Protein AF-0000000087418449 (afdb_homodimer)

pLDDT: mean 74.2, std 25.87, range [26.09, 96.56]

Radius of gyration: 19.32 Å; Cα contacts (8 Å, |Δi|>4): 260; chains: 2; bounding box: 52×69×34 Å

Nearest PDB structures (foldseek):
  1bv2-assembly1_A  TM=2.956E-01  e=8.648E+00  Oryza sativa
  5crl-assembly1_B  TM=5.067E-01  e=1.922E+00  Pseudomonas aeruginosa
  1bv2-assembly1_A  TM=2.913E-01  e=9.195E+00  Oryza sativa

Organism: NCBI:txid2527985

Secondary structure (DSSP, 8-state):
----TTTTT-SEEE-HHHHHHHTTS--HHHHHHHHHTTSS-TT-HHHHHHHHHHHHHHTTPPPSSPPPHHHHHHS-------SEETTTTEE--/----TTSTT-SEEE-HHHHHHHTTS--HHHHHHHHHTTSS-TT-HHHHHHHHHHHHHHTTPPPSSPPPHHHHHHS-------SEETTTTEE--

Solvent-accessible surface area (backbone atoms only — not comparable to full-atom values): 10395 Å² total; per-residue (Å²): 129,80,70,72,78,76,60,78,58,47,52,38,71,37,28,43,52,52,49,6,48,65,40,70,61,47,54,26,68,59,42,47,50,44,38,76,70,62,71,33,45,72,72,33,69,44,45,37,32,18,47,28,30,33,46,16,54,76,71,71,43,83,62,64,22,63,50,48,80,63,44,54,63,57,64,53,51,77,56,75,75,57,26,50,38,78,90,71,70,39,61,53,131,129,81,71,71,74,77,60,76,58,48,52,37,71,38,28,42,52,51,50,6,48,64,40,70,61,48,56,25,68,61,42,45,52,42,37,76,71,62,70,32,46,73,71,35,68,44,45,38,33,18,47,27,30,32,45,17,53,76,70,72,43,83,63,64,22,64,49,51,79,63,45,55,63,58,66,52,53,75,56,77,75,58,29,51,36,78,89,71,68,39,59,54,129

Foldseek 3Di:
DPPPPPPVPDPDDDALQNLCVLLPNHGSVVSVVCVVVVQFPSVDPVRSLVNSQVSCVVVVHDRPPDDDPVCVVPPVPCPVPQLQPVVVRGRND/DPDPPVPPPDPDDDALQNLCVLLPNHGSVVSVVCVVVVQFDSVDPVRSLVNSQVSCVVVVHDRPPDDDPVCVVPPPPCPPQQLQPVVVRGRND

Sequence (186 aa):
MARPEGSRNTLIAITYDTIGEMAGGIVGDTARQYTQRGQFDPRSLDSLLKWVNARRTAKGLPLIGIPDQAYTEQSAPNLPDSGYNPLTGEFEPMARPEGSRNTLIAITYDTIGEMAGGIVGDTARQYTQRGQFDPRSLDSLLKWVNARRTAKGLPLIGIPDQAYTEQSAPNLPDSGYNPLTGEFEP

Structure (mmCIF, N/CA/C/O backbone):
data_AF-0000000087418449-model_v1
#
loop_
_entity.id
_entity.type
_entity.pdbx_description
1 polymer 'Uncharacterized protein'
#
loop_
_atom_site.group_PDB
_atom_site.id
_atom_site.type_symbol
_atom_site.label_atom_id
_atom_site.label_alt_id
_atom_site.label_comp_id
_atom_site.label_asym_id
_atom_site.label_entity_id
_atom_site.label_seq_id
_atom_site.pdbx_PDB_ins_code
_atom_site.Cartn_x
_atom_site.Cartn_y
_atom_site.Cartn_z
_atom_site.occupancy
_atom_site.B_iso_or_equiv
_atom_site.auth_seq_id
_atom_site.auth_comp_id
_atom_site.auth_asym_id
_atom_site.auth_atom_id
_atom_site.pdbx_PDB_model_num
ATOM 1 N N . MET A 1 1 ? 31.422 -0.812 -10.438 1 26.09 1 MET A N 1
ATOM 2 C CA . MET A 1 1 ? 30.719 -0.942 -9.164 1 26.09 1 MET A CA 1
ATOM 3 C C . MET A 1 1 ? 29.375 -1.627 -9.359 1 26.09 1 MET A C 1
ATOM 5 O O . MET A 1 1 ? 28.625 -1.286 -10.281 1 26.09 1 MET A O 1
ATOM 9 N N . ALA A 1 2 ? 29.172 -2.928 -8.898 1 31.62 2 ALA A N 1
ATOM 10 C CA . ALA A 1 2 ? 27.984 -3.742 -9.117 1 31.62 2 ALA A CA 1
ATOM 11 C C . ALA A 1 2 ? 26.719 -2.988 -8.695 1 31.62 2 ALA A C 1
ATOM 13 O O . ALA A 1 2 ? 26.766 -2.141 -7.797 1 31.62 2 ALA A O 1
ATOM 14 N N . ARG A 1 3 ? 25.828 -2.613 -9.531 1 40 3 ARG A N 1
ATOM 15 C CA . ARG A 1 3 ? 24.578 -1.97 -9.141 1 40 3 ARG A CA 1
ATOM 16 C C . ARG A 1 3 ? 24.078 -2.52 -7.812 1 40 3 ARG A C 1
ATOM 18 O O . ARG A 1 3 ? 24.094 -3.73 -7.586 1 40 3 ARG A O 1
ATOM 25 N N . PRO A 1 4 ? 24.016 -1.876 -6.879 1 39.28 4 PRO A N 1
ATOM 26 C CA . PRO A 1 4 ? 23.594 -2.455 -5.605 1 39.28 4 PRO A CA 1
ATOM 27 C C . PRO A 1 4 ? 22.422 -3.432 -5.766 1 39.28 4 PRO A C 1
ATOM 29 O O . PRO A 1 4 ? 21.516 -3.184 -6.555 1 39.28 4 PRO A O 1
ATOM 32 N N . GLU A 1 5 ? 22.422 -4.645 -5.609 1 43.41 5 GLU A N 1
ATOM 33 C CA . GLU A 1 5 ? 21.609 -5.84 -5.824 1 43.41 5 GLU A CA 1
ATOM 34 C C . GLU A 1 5 ? 20.156 -5.598 -5.43 1 43.41 5 GLU A C 1
ATOM 36 O O . GLU A 1 5 ? 19.234 -6.172 -6.02 1 43.41 5 GLU A O 1
ATOM 41 N N . GLY A 1 6 ? 19.891 -4.852 -4.293 1 46.22 6 GLY A N 1
ATOM 42 C CA . GLY A 1 6 ? 18.609 -4.75 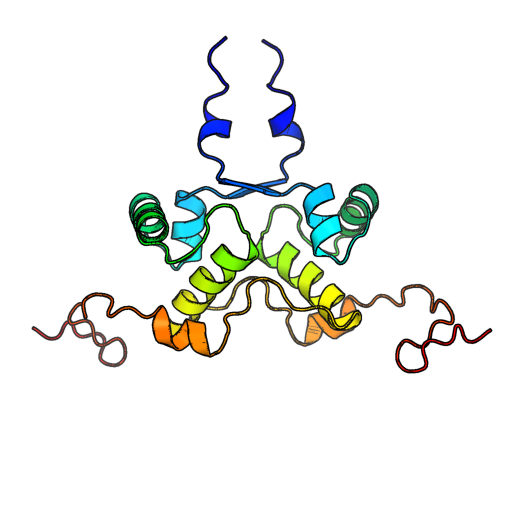-3.611 1 46.22 6 GLY A CA 1
ATOM 43 C C . GLY A 1 6 ? 17.578 -3.971 -4.398 1 46.22 6 GLY A C 1
ATOM 44 O O . GLY A 1 6 ? 16.375 -4.117 -4.164 1 46.22 6 GLY A O 1
ATOM 45 N N . SER A 1 7 ? 18.094 -2.994 -5.215 1 53.22 7 SER A N 1
ATOM 46 C CA . SER A 1 7 ? 17.234 -1.999 -5.844 1 53.22 7 SER A CA 1
ATOM 47 C C . SER A 1 7 ? 16.5 -2.586 -7.039 1 53.22 7 SER A C 1
ATOM 49 O O . SER A 1 7 ? 15.398 -2.139 -7.379 1 53.22 7 SER A O 1
ATOM 51 N N . ARG A 1 8 ? 17.141 -3.574 -7.617 1 60.53 8 ARG A N 1
ATOM 52 C CA . ARG A 1 8 ? 16.656 -3.938 -8.945 1 60.53 8 ARG A CA 1
ATOM 53 C C . ARG A 1 8 ? 15.312 -4.645 -8.852 1 60.53 8 ARG A C 1
ATOM 55 O O . ARG A 1 8 ? 14.508 -4.578 -9.789 1 60.53 8 ARG A O 1
ATOM 62 N N . ASN A 1 9 ? 15.008 -4.969 -7.672 1 81.75 9 ASN A N 1
ATOM 63 C CA . ASN A 1 9 ? 13.797 -5.781 -7.625 1 81.75 9 ASN A CA 1
ATOM 64 C C . ASN A 1 9 ? 12.641 -5.031 -6.965 1 81.75 9 ASN A C 1
ATOM 66 O O . ASN A 1 9 ? 11.562 -5.598 -6.758 1 81.75 9 ASN A O 1
ATOM 70 N N . THR A 1 10 ? 12.969 -3.766 -6.715 1 90.38 10 THR A N 1
ATOM 71 C CA . THR A 1 10 ? 11.93 -2.971 -6.078 1 90.38 10 THR A CA 1
ATOM 72 C C . THR A 1 10 ? 10.961 -2.418 -7.117 1 90.38 10 THR A C 1
ATOM 74 O O . THR A 1 10 ? 11.375 -1.756 -8.07 1 90.38 10 THR A O 1
ATOM 77 N N . LEU A 1 11 ? 9.734 -2.682 -6.957 1 94.12 11 LEU A N 1
ATOM 78 C CA . LEU A 1 11 ? 8.688 -2.221 -7.867 1 94.12 11 LEU A CA 1
ATOM 79 C C . LEU A 1 11 ? 8.156 -0.861 -7.438 1 94.12 11 LEU A C 1
ATOM 81 O O . LEU A 1 11 ? 7.961 0.029 -8.266 1 94.12 11 LEU A O 1
ATOM 85 N N . ILE A 1 12 ? 7.875 -0.612 -6.168 1 94.38 12 ILE A N 1
ATOM 86 C CA . ILE A 1 12 ? 7.434 0.639 -5.566 1 94.38 12 ILE A CA 1
ATOM 87 C C . ILE A 1 12 ? 8.281 0.95 -4.336 1 94.38 12 ILE A C 1
ATOM 89 O O . ILE A 1 12 ? 8.523 0.075 -3.5 1 94.38 12 ILE A O 1
ATOM 93 N N . ALA A 1 13 ? 8.773 2.076 -4.324 1 94.06 13 ALA A N 1
ATOM 94 C CA . ALA A 1 13 ? 9.469 2.584 -3.141 1 94.06 13 ALA A CA 1
ATOM 95 C C . ALA A 1 13 ? 8.633 3.641 -2.428 1 94.06 13 ALA A C 1
ATOM 97 O O . ALA A 1 13 ? 8.258 4.652 -3.025 1 94.06 13 ALA A O 1
ATOM 98 N N . ILE A 1 14 ? 8.305 3.373 -1.226 1 95.75 14 ILE A N 1
ATOM 99 C CA . ILE A 1 14 ? 7.547 4.336 -0.438 1 95.75 14 ILE A CA 1
ATOM 100 C C . ILE A 1 14 ? 8.492 5.152 0.436 1 95.75 14 ILE A C 1
ATOM 102 O O . ILE A 1 14 ? 9.25 4.594 1.232 1 95.75 14 ILE A O 1
ATOM 106 N N . THR A 1 15 ? 8.508 6.363 0.235 1 96.38 15 THR A N 1
ATOM 107 C CA . THR A 1 15 ? 9.258 7.34 1.021 1 96.38 15 THR A CA 1
ATOM 108 C C . THR A 1 15 ? 8.312 8.289 1.749 1 96.38 15 THR A C 1
ATOM 110 O O . THR A 1 15 ? 7.094 8.188 1.60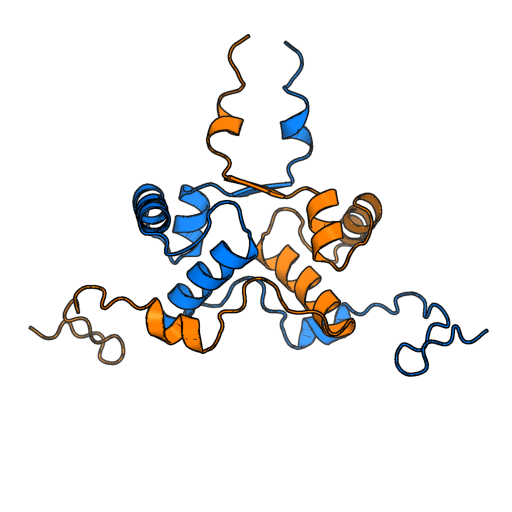4 1 96.38 15 THR A O 1
ATOM 113 N N . TYR A 1 16 ? 8.852 9.156 2.51 1 95.88 16 TYR A N 1
ATOM 114 C CA . TYR A 1 16 ? 7.996 10.148 3.148 1 95.88 16 TYR A CA 1
ATOM 115 C C . TYR A 1 16 ? 7.344 11.055 2.109 1 95.88 16 TYR A C 1
ATOM 117 O O . TYR A 1 16 ? 6.211 11.508 2.295 1 95.88 16 TYR A O 1
ATOM 125 N N . ASP A 1 17 ? 8.023 11.375 1.015 1 95.12 17 ASP A N 1
ATOM 126 C CA . ASP A 1 17 ? 7.445 12.172 -0.063 1 95.12 17 ASP A CA 1
ATOM 127 C C . ASP A 1 17 ? 6.242 11.461 -0.684 1 95.12 17 ASP A C 1
ATOM 129 O O . ASP A 1 17 ? 5.207 12.086 -0.928 1 95.12 17 ASP A O 1
ATOM 133 N N . THR A 1 18 ? 6.391 10.188 -0.91 1 95.81 18 THR A N 1
ATOM 134 C CA . THR A 1 18 ? 5.293 9.391 -1.449 1 95.81 18 THR A CA 1
ATOM 135 C C . THR A 1 18 ? 4.109 9.383 -0.487 1 95.81 18 THR A C 1
ATOM 137 O O . THR A 1 18 ? 2.957 9.484 -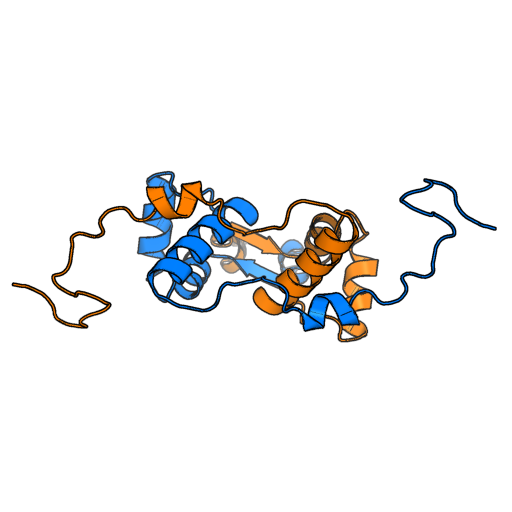0.912 1 95.81 18 THR A O 1
ATOM 140 N N . ILE A 1 19 ? 4.379 9.211 0.792 1 96.56 19 ILE A N 1
ATOM 141 C CA . ILE A 1 19 ? 3.342 9.219 1.819 1 96.56 19 ILE A CA 1
ATOM 142 C C . ILE A 1 19 ? 2.605 10.555 1.802 1 96.56 19 ILE A C 1
ATOM 144 O O . ILE A 1 19 ? 1.374 10.594 1.866 1 96.56 19 ILE A O 1
ATOM 148 N N . GLY A 1 20 ? 3.381 11.602 1.708 1 96.44 20 GLY A N 1
ATOM 149 C CA . GLY A 1 20 ? 2.77 12.914 1.641 1 96.44 20 GLY A CA 1
ATOM 150 C C . GLY A 1 20 ? 1.839 13.086 0.454 1 96.44 20 GLY A C 1
ATOM 151 O O . GLY A 1 20 ? 0.729 13.602 0.597 1 96.44 20 GLY A O 1
ATOM 152 N N . GLU A 1 21 ? 2.252 12.648 -0.693 1 95.56 21 GLU A N 1
ATOM 153 C CA . GLU A 1 21 ? 1.433 12.703 -1.9 1 95.56 21 GLU A CA 1
ATOM 154 C C . GLU A 1 21 ? 0.141 11.906 -1.729 1 95.56 21 GLU A C 1
ATOM 156 O O . GLU A 1 21 ? -0.945 12.406 -2.033 1 95.56 21 GLU A O 1
ATOM 161 N N . MET A 1 22 ? 0.275 10.781 -1.148 1 96.12 22 MET A N 1
ATOM 162 C CA . MET A 1 22 ? -0.875 9.906 -0.959 1 96.12 22 MET A CA 1
ATOM 163 C C . MET A 1 22 ? -1.852 10.492 0.052 1 96.12 22 MET A C 1
ATOM 165 O O . MET A 1 22 ? -3.062 10.297 -0.057 1 96.12 22 MET A O 1
ATOM 169 N N . ALA A 1 23 ? -1.306 11.125 1.004 1 95.38 23 ALA A N 1
ATOM 170 C CA . ALA A 1 23 ? -2.098 11.617 2.129 1 95.38 23 ALA A CA 1
ATOM 171 C C . ALA A 1 23 ? -2.877 12.867 1.749 1 95.38 23 ALA A C 1
ATOM 173 O O . ALA A 1 23 ? -3.537 13.477 2.596 1 95.38 23 ALA A O 1
ATOM 174 N N . GLY A 1 24 ? -2.785 13.188 0.51 1 93.12 24 GLY A N 1
ATOM 175 C CA . GLY A 1 24 ? -3.537 14.344 0.059 1 93.12 24 GLY A CA 1
ATOM 176 C C . GLY A 1 24 ? -2.656 15.531 -0.277 1 93.12 24 GLY A C 1
ATOM 177 O O . GLY A 1 24 ? -3.08 16.688 -0.146 1 93.12 24 GLY A O 1
ATOM 178 N N . GLY A 1 25 ? -1.391 15.242 -0.5 1 93.06 25 GLY A N 1
ATOM 179 C CA . GLY A 1 25 ? -0.551 16.297 -1.054 1 93.06 25 GLY A CA 1
ATOM 180 C C . GLY A 1 25 ? 0.179 17.094 0.007 1 93.06 25 GLY A C 1
ATOM 181 O O . GLY A 1 25 ? 0.341 18.312 -0.128 1 93.06 25 GLY A O 1
ATOM 182 N N . ILE A 1 26 ? 0.451 16.516 1.111 1 92.25 26 ILE A N 1
ATOM 183 C CA . ILE A 1 26 ? 1.316 17.219 2.061 1 92.25 26 ILE A CA 1
ATOM 184 C C . ILE A 1 26 ? 2.779 16.938 1.721 1 92.25 26 ILE A C 1
ATOM 186 O O . ILE A 1 26 ? 3.084 16.016 0.96 1 92.25 26 ILE A O 1
ATOM 190 N N . VAL A 1 27 ? 3.691 17.734 2.209 1 94.56 27 VAL A N 1
ATOM 191 C CA . VAL A 1 27 ? 5.109 17.562 1.911 1 94.56 27 VAL A CA 1
ATOM 192 C C . VAL A 1 27 ? 5.676 16.406 2.738 1 94.56 27 VAL A C 1
ATOM 194 O O . VAL A 1 27 ? 5.176 16.125 3.828 1 94.56 27 VAL A O 1
ATOM 197 N N . GLY A 1 28 ? 6.73 15.766 2.34 1 94.69 28 GLY A N 1
ATOM 198 C CA . GLY A 1 28 ? 7.348 14.617 2.982 1 94.69 28 GLY A CA 1
ATOM 199 C C . GLY A 1 28 ? 7.742 14.883 4.422 1 94.69 28 GLY A C 1
ATOM 200 O O . GLY A 1 28 ? 7.582 14.016 5.285 1 94.69 28 GLY A O 1
ATOM 201 N N . ASP A 1 29 ? 8.203 16.062 4.664 1 94.06 29 ASP A N 1
ATOM 202 C CA . ASP A 1 29 ? 8.625 16.406 6.02 1 94.06 29 ASP A CA 1
ATOM 203 C C . ASP A 1 29 ? 7.438 16.375 6.984 1 94.06 29 ASP A C 1
ATOM 205 O O . ASP A 1 29 ? 7.574 15.961 8.133 1 94.06 29 ASP A O 1
ATOM 209 N N . THR A 1 30 ? 6.32 16.906 6.496 1 94.75 30 THR A N 1
ATOM 210 C CA . THR A 1 30 ? 5.109 16.844 7.309 1 94.75 30 THR A CA 1
ATOM 211 C C . THR A 1 30 ? 4.707 15.398 7.582 1 94.75 30 THR A C 1
ATOM 213 O O . THR A 1 30 ? 4.332 15.055 8.703 1 94.75 30 THR A O 1
ATOM 216 N N . ALA A 1 31 ? 4.816 14.555 6.57 1 94.88 31 ALA A N 1
ATOM 217 C CA . ALA A 1 31 ? 4.547 13.133 6.758 1 94.88 31 ALA A CA 1
ATOM 218 C C . ALA A 1 31 ? 5.473 12.531 7.809 1 94.88 31 ALA A C 1
ATOM 220 O O . ALA A 1 31 ? 5.035 11.75 8.664 1 94.88 31 ALA A O 1
ATOM 221 N N . ARG A 1 32 ? 6.695 12.875 7.758 1 95.81 32 ARG A N 1
ATOM 222 C CA . ARG A 1 32 ? 7.684 12.398 8.719 1 95.81 32 ARG A CA 1
ATOM 223 C C . ARG A 1 32 ? 7.324 12.82 10.141 1 95.81 32 ARG A C 1
ATOM 225 O O . ARG A 1 32 ? 7.461 12.047 11.078 1 95.81 32 ARG A O 1
ATOM 232 N N . GLN A 1 33 ? 6.875 14.031 10.258 1 94.69 33 GLN A N 1
ATOM 233 C CA . GLN A 1 33 ? 6.492 14.547 11.57 1 94.69 33 GLN A CA 1
ATOM 234 C C . GLN A 1 33 ? 5.34 13.742 12.164 1 94.69 33 GLN A C 1
ATOM 236 O O . GLN A 1 33 ? 5.305 13.492 13.367 1 94.69 33 GLN A O 1
ATOM 241 N N . TYR A 1 34 ? 4.406 13.352 11.375 1 94.88 34 TYR A N 1
ATOM 242 C CA . TYR A 1 34 ? 3.303 12.523 11.852 1 94.88 34 TYR A CA 1
ATOM 243 C C . TYR A 1 34 ? 3.809 11.188 12.375 1 94.88 34 TYR A C 1
ATOM 245 O O . TYR A 1 34 ? 3.271 10.648 13.344 1 94.88 34 TYR A O 1
ATOM 253 N N . THR A 1 35 ? 4.848 10.609 11.781 1 94.19 35 THR A N 1
ATOM 254 C CA . THR A 1 35 ? 5.438 9.367 12.258 1 94.19 35 THR A CA 1
ATOM 255 C C . THR A 1 35 ? 6.129 9.57 13.602 1 94.19 35 THR A C 1
ATOM 257 O O . THR A 1 35 ? 6.059 8.711 14.477 1 94.19 35 THR A O 1
ATOM 260 N N . GLN A 1 36 ? 6.809 10.672 13.695 1 93.62 36 GLN A N 1
ATOM 261 C CA . GLN A 1 36 ? 7.52 10.977 14.93 1 93.62 36 GLN A CA 1
ATOM 262 C C . GLN A 1 36 ? 6.547 11.156 16.094 1 93.62 36 GLN A C 1
ATOM 264 O O . GLN A 1 36 ? 6.891 10.875 17.25 1 93.62 36 GLN A O 1
ATOM 269 N N . ARG A 1 37 ? 5.34 11.469 15.758 1 94.62 37 ARG A N 1
ATOM 270 C CA . ARG A 1 37 ? 4.293 11.633 16.766 1 94.62 37 ARG A CA 1
ATOM 271 C C . ARG A 1 37 ? 3.572 10.312 17.016 1 94.62 37 ARG A C 1
ATOM 273 O O . ARG A 1 37 ? 2.619 10.258 17.797 1 94.62 37 ARG A O 1
ATOM 280 N N . GLY A 1 38 ? 3.9 9.336 16.266 1 93.06 38 GLY A N 1
ATOM 281 C CA . GLY A 1 38 ? 3.361 8.008 16.484 1 93.06 38 GLY A CA 1
ATOM 282 C C . GLY A 1 38 ? 2.023 7.777 15.812 1 93.06 38 GLY A C 1
ATOM 283 O O . GLY A 1 38 ? 1.28 6.867 16.188 1 93.06 38 GLY A O 1
ATOM 284 N N . GLN A 1 39 ? 1.658 8.547 14.82 1 93.31 39 GLN A N 1
ATOM 285 C CA . GLN A 1 39 ? 0.352 8.438 14.18 1 93.31 39 GLN A CA 1
ATOM 286 C C . GLN A 1 39 ? 0.291 7.211 13.273 1 93.31 39 GLN A C 1
ATOM 288 O O . GLN A 1 39 ? -0.778 6.629 13.07 1 93.31 39 GLN A O 1
ATOM 293 N N . PHE A 1 40 ? 1.363 6.867 12.734 1 93.31 40 PHE A N 1
ATOM 294 C CA . PHE A 1 40 ? 1.45 5.633 11.961 1 93.31 40 PHE A CA 1
ATOM 295 C C . PHE A 1 40 ? 2.877 5.098 11.953 1 93.31 40 PHE A C 1
ATOM 297 O O . PHE A 1 40 ? 3.824 5.836 12.234 1 93.31 40 PHE A O 1
ATOM 304 N N . ASP A 1 41 ? 3.07 3.826 11.727 1 95.31 41 ASP A N 1
ATOM 305 C CA . ASP A 1 41 ? 4.371 3.193 11.531 1 95.31 41 ASP A CA 1
ATOM 306 C C . ASP A 1 41 ? 4.801 3.273 10.07 1 95.31 41 ASP A C 1
ATOM 308 O O . ASP A 1 41 ? 4.184 2.654 9.203 1 95.31 41 ASP A O 1
ATOM 312 N N . PRO A 1 42 ? 5.828 4.035 9.773 1 93.56 42 PRO A N 1
ATOM 313 C CA . PRO A 1 42 ? 6.223 4.254 8.383 1 93.56 42 PRO A CA 1
ATOM 314 C C . PRO A 1 42 ? 6.805 2.998 7.727 1 93.56 42 PRO A C 1
ATOM 316 O O . PRO A 1 42 ? 7.039 2.98 6.516 1 93.56 42 PRO A O 1
ATOM 319 N N . ARG A 1 43 ? 7.031 1.93 8.461 1 94.56 43 ARG A N 1
ATOM 320 C CA . ARG A 1 43 ? 7.598 0.704 7.906 1 94.56 43 ARG A CA 1
ATOM 321 C C . ARG A 1 43 ? 6.543 -0.391 7.805 1 94.56 43 ARG A C 1
ATOM 323 O O . ARG A 1 43 ? 6.84 -1.513 7.391 1 94.56 43 ARG A O 1
ATOM 330 N N . SER A 1 44 ? 5.355 -0.053 8.172 1 95.81 44 SER A N 1
ATOM 331 C CA . SER A 1 44 ? 4.188 -0.913 8.016 1 95.81 44 SER A CA 1
ATOM 332 C C . SER A 1 44 ? 3.238 -0.367 6.953 1 95.81 44 SER A C 1
ATOM 334 O O . SER A 1 44 ? 2.615 0.678 7.148 1 95.81 44 SER A O 1
ATOM 336 N N . LEU A 1 45 ? 3.068 -1.107 5.953 1 96.38 45 LEU A N 1
ATOM 337 C CA . LEU A 1 45 ? 2.205 -0.652 4.871 1 96.38 45 LEU A CA 1
ATOM 338 C C . LEU A 1 45 ? 0.765 -0.503 5.348 1 96.38 45 LEU A C 1
ATOM 340 O O . LEU A 1 45 ? 0.076 0.448 4.969 1 96.38 45 LEU A O 1
ATOM 344 N N . ASP A 1 46 ? 0.316 -1.422 6.172 1 95.5 46 ASP A N 1
ATOM 345 C CA . ASP A 1 46 ? -1.049 -1.382 6.688 1 95.5 46 ASP A CA 1
ATOM 346 C C . ASP A 1 46 ? -1.279 -0.133 7.535 1 95.5 46 ASP A C 1
ATOM 348 O O . ASP A 1 46 ? -2.244 0.601 7.316 1 95.5 46 ASP A O 1
ATOM 352 N N . SER A 1 47 ? -0.378 0.068 8.508 1 95 47 SER A N 1
ATOM 353 C CA . SER A 1 47 ? -0.479 1.221 9.398 1 95 47 SER A CA 1
ATOM 354 C C . SER A 1 47 ? -0.462 2.527 8.609 1 95 47 SER A C 1
ATOM 356 O O . SER A 1 47 ? -1.291 3.41 8.852 1 95 47 SER A O 1
ATOM 358 N N . LEU A 1 48 ? 0.433 2.578 7.637 1 96.19 48 LEU A N 1
ATOM 359 C CA . LEU A 1 48 ? 0.595 3.773 6.82 1 96.19 48 LEU A CA 1
ATOM 360 C C . LEU A 1 48 ? -0.654 4.031 5.98 1 96.19 48 LEU A C 1
ATOM 362 O O . LEU A 1 48 ? -1.144 5.16 5.922 1 96.19 48 LEU A O 1
ATOM 366 N N . LEU A 1 49 ? -1.204 3.029 5.383 1 96.31 49 LEU A N 1
ATOM 367 C CA . LEU A 1 49 ? -2.35 3.188 4.492 1 96.31 49 LEU A CA 1
ATOM 368 C C . LEU A 1 49 ? -3.619 3.479 5.289 1 96.31 49 LEU A C 1
ATOM 370 O O . LEU A 1 49 ? -4.496 4.211 4.824 1 96.31 49 LEU A O 1
ATOM 374 N N . LYS A 1 50 ? -3.758 2.926 6.508 1 94.75 50 LYS A N 1
ATOM 375 C CA . LYS A 1 50 ? -4.879 3.273 7.375 1 94.75 50 LYS A CA 1
ATOM 376 C C . LYS A 1 50 ? -4.883 4.766 7.699 1 94.75 50 LYS A C 1
ATOM 378 O O . LYS A 1 50 ? -5.926 5.418 7.645 1 94.75 50 LYS A O 1
ATOM 383 N N . TRP A 1 51 ? -3.752 5.254 8.016 1 94.81 51 TRP A N 1
ATOM 384 C CA . TRP A 1 51 ? -3.627 6.68 8.305 1 94.81 51 TRP A CA 1
ATOM 385 C C . TRP A 1 51 ? -3.91 7.516 7.062 1 94.81 51 TRP A C 1
ATOM 387 O O . TRP A 1 51 ? -4.676 8.477 7.117 1 94.81 51 TRP A O 1
ATOM 397 N N . VAL A 1 52 ? -3.301 7.191 5.867 1 95.75 52 VAL A N 1
ATOM 398 C CA . VAL A 1 52 ? -3.5 7.902 4.609 1 95.75 52 VAL A CA 1
ATOM 399 C C . VAL A 1 52 ? -4.98 7.895 4.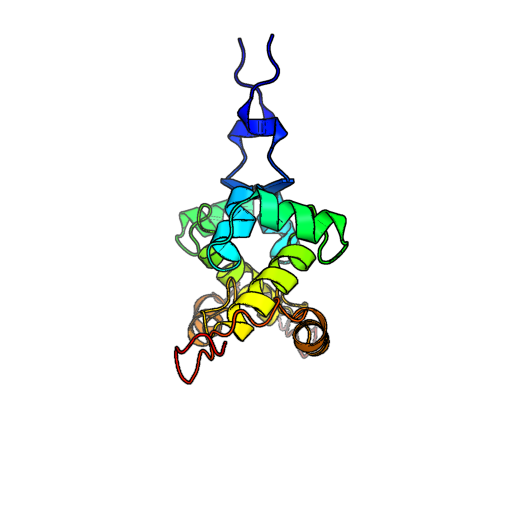238 1 95.75 52 VAL A C 1
ATOM 401 O O . VAL A 1 52 ? -5.551 8.938 3.914 1 95.75 52 VAL A O 1
ATOM 404 N N . ASN A 1 53 ? -5.605 6.746 4.328 1 94.31 53 ASN A N 1
ATOM 405 C CA . ASN A 1 53 ? -7 6.625 3.918 1 94.31 53 ASN A CA 1
ATOM 406 C C . ASN A 1 53 ? -7.934 7.344 4.891 1 94.31 53 ASN A C 1
ATOM 408 O O . ASN A 1 53 ? -8.969 7.875 4.484 1 94.31 53 ASN A O 1
ATOM 412 N N . ALA A 1 54 ? -7.609 7.367 6.133 1 92.62 54 ALA A N 1
ATOM 413 C CA . ALA A 1 54 ? -8.367 8.18 7.078 1 92.62 54 ALA A CA 1
ATOM 414 C C . ALA A 1 54 ? -8.328 9.656 6.684 1 92.62 54 ALA A C 1
ATOM 416 O O . ALA A 1 54 ? -9.359 10.336 6.699 1 92.62 54 ALA A O 1
ATOM 417 N N . ARG A 1 55 ? -7.184 10.125 6.34 1 92.12 55 ARG A N 1
ATOM 418 C CA . ARG A 1 55 ? -7.02 11.516 5.93 1 92.12 55 ARG A CA 1
ATOM 419 C C . ARG A 1 55 ? -7.773 11.805 4.633 1 92.12 55 ARG A C 1
ATOM 421 O O . ARG A 1 55 ? -8.422 12.844 4.5 1 92.12 55 ARG A O 1
ATOM 428 N N . ARG A 1 56 ? -7.645 10.883 3.744 1 92.56 56 ARG A N 1
ATOM 429 C CA . ARG A 1 56 ? -8.344 11.039 2.473 1 92.56 56 ARG A CA 1
ATOM 430 C C . ARG A 1 56 ? -9.852 11.078 2.68 1 92.56 56 ARG A C 1
ATOM 432 O O . ARG A 1 56 ? -10.555 11.844 2.021 1 92.56 56 ARG A O 1
ATOM 439 N N . THR A 1 57 ? -10.344 10.266 3.594 1 88.94 57 THR A N 1
ATOM 440 C CA . THR A 1 57 ? -11.766 10.266 3.934 1 88.94 57 THR A CA 1
ATOM 441 C C . THR A 1 57 ? -12.195 11.641 4.445 1 88.94 57 THR A C 1
ATOM 443 O O . THR A 1 57 ? -13.219 12.172 4.008 1 88.94 57 THR A O 1
ATOM 446 N N . ALA A 1 58 ? -11.359 12.195 5.27 1 86.81 58 ALA A N 1
ATOM 447 C CA . ALA A 1 58 ? -11.664 13.5 5.852 1 86.81 58 ALA A CA 1
ATOM 448 C C . ALA A 1 58 ? -11.703 14.578 4.781 1 86.81 58 ALA A C 1
ATOM 450 O O . ALA A 1 58 ? -12.43 15.57 4.914 1 86.81 58 ALA A O 1
ATOM 451 N N . LYS A 1 59 ? -11.031 14.367 3.658 1 91.38 59 LYS A N 1
ATOM 452 C CA . LYS A 1 59 ? -10.938 15.367 2.596 1 91.38 59 LYS A CA 1
ATOM 453 C C . LYS A 1 59 ? -11.883 15.031 1.443 1 91.38 59 LYS A C 1
ATOM 455 O O . LYS A 1 59 ? -11.891 15.711 0.42 1 91.38 59 LYS A O 1
ATOM 460 N N . GLY A 1 60 ? -12.539 13.859 1.603 1 88.81 60 GLY A N 1
ATOM 461 C CA . GLY A 1 60 ? -13.453 13.43 0.549 1 88.81 60 GLY A CA 1
ATOM 462 C C . GLY A 1 60 ? -12.734 12.891 -0.674 1 88.81 60 GLY A C 1
ATOM 463 O O . GLY A 1 60 ? -13.266 12.953 -1.786 1 88.81 60 GLY A O 1
ATOM 464 N N . LEU A 1 61 ? -11.516 12.453 -0.538 1 90.06 61 LEU A N 1
ATOM 465 C CA . LEU A 1 61 ? -10.742 11.891 -1.64 1 90.06 61 LEU A CA 1
ATOM 466 C C . LEU A 1 61 ? -10.984 10.391 -1.762 1 90.06 61 LEU A C 1
ATOM 468 O O . LEU A 1 61 ? -11.297 9.727 -0.773 1 90.06 61 LEU A O 1
ATOM 472 N N . PRO A 1 62 ? -10.773 9.828 -2.953 1 90.69 62 PRO A N 1
ATOM 473 C CA . PRO A 1 62 ? -10.867 8.375 -3.088 1 90.69 62 PRO A CA 1
ATOM 474 C C . PRO A 1 62 ? -9.828 7.637 -2.254 1 90.69 62 PRO A C 1
ATOM 476 O O . PRO A 1 62 ? -8.688 8.102 -2.131 1 90.69 62 PRO A O 1
ATOM 479 N N . LEU A 1 63 ? -10.234 6.574 -1.677 1 92.31 63 LEU A N 1
ATOM 480 C CA . LEU A 1 63 ? -9.328 5.766 -0.867 1 92.31 63 LEU A CA 1
ATOM 481 C C . LEU A 1 63 ? -8.375 4.965 -1.749 1 92.31 63 LEU A C 1
ATOM 483 O O . LEU A 1 63 ? -8.664 4.723 -2.922 1 92.31 63 LEU A O 1
ATOM 487 N N . ILE A 1 64 ? -7.309 4.691 -1.249 1 93.81 64 ILE A N 1
ATOM 488 C CA . ILE A 1 64 ? -6.305 3.9 -1.956 1 93.81 64 ILE A CA 1
ATOM 489 C C . ILE A 1 64 ? -6.484 2.422 -1.622 1 93.81 64 ILE A C 1
ATOM 491 O O . ILE A 1 64 ? -6.621 2.055 -0.452 1 93.81 64 ILE A O 1
ATOM 495 N N . GLY A 1 65 ? -6.5 1.578 -2.633 1 93.75 65 GLY A N 1
ATOM 496 C CA . GLY A 1 65 ? -6.422 0.138 -2.445 1 93.75 65 GLY A CA 1
ATOM 497 C C . GLY A 1 65 ? -7.766 -0.503 -2.166 1 93.75 65 GLY A C 1
ATOM 498 O O . GLY A 1 65 ? -7.836 -1.668 -1.769 1 93.75 65 GLY A O 1
ATOM 499 N N . ILE A 1 66 ? -8.844 0.196 -2.303 1 87.62 66 ILE A N 1
ATOM 500 C CA . ILE A 1 66 ? -10.172 -0.353 -2.082 1 87.62 66 ILE A CA 1
ATOM 501 C C . ILE A 1 66 ? -10.703 -0.971 -3.375 1 87.62 66 ILE A C 1
ATOM 503 O O . ILE A 1 66 ? -10.789 -0.294 -4.402 1 87.62 66 ILE A O 1
ATOM 507 N N . PRO A 1 67 ? -10.922 -2.195 -3.291 1 81.75 67 PRO A N 1
ATOM 508 C CA . PRO A 1 67 ? -11.398 -2.836 -4.52 1 81.75 67 PRO A CA 1
ATOM 509 C C . PRO A 1 67 ? -12.766 -2.311 -4.965 1 81.75 67 PRO A C 1
ATOM 511 O O . PRO A 1 67 ? -13.594 -1.953 -4.129 1 81.75 67 PRO A O 1
ATOM 514 N N . ASP A 1 68 ? -12.906 -1.983 -6.191 1 69.88 68 ASP A N 1
ATOM 515 C CA . ASP A 1 68 ? -14.219 -1.669 -6.742 1 69.88 68 ASP A CA 1
ATOM 516 C C . ASP A 1 68 ? -15.086 -2.922 -6.844 1 69.88 68 ASP A C 1
ATOM 518 O O . ASP A 1 68 ? -14.57 -4.039 -6.883 1 69.88 68 ASP A O 1
ATOM 522 N N . GLN A 1 69 ? -16.359 -2.748 -6.551 1 57.47 69 GLN A N 1
ATOM 523 C CA . GLN A 1 69 ? -17.266 -3.885 -6.672 1 57.47 69 GLN A CA 1
ATOM 524 C C . GLN A 1 69 ? -16.906 -4.746 -7.883 1 57.47 69 GLN A C 1
ATOM 526 O O . GLN A 1 69 ? -17 -5.973 -7.824 1 57.47 69 GLN A O 1
ATOM 531 N N . ALA A 1 70 ? -16.531 -4.164 -8.875 1 48.38 70 ALA A N 1
ATOM 532 C CA . ALA A 1 70 ? -16.234 -4.848 -10.125 1 48.38 70 ALA A CA 1
ATOM 533 C C . ALA A 1 70 ? -14.969 -5.699 -10 1 48.38 70 ALA A C 1
ATOM 535 O O . ALA A 1 70 ? -14.844 -6.746 -10.641 1 48.38 70 ALA A O 1
ATOM 536 N N . TYR A 1 71 ? -14.047 -5.238 -9.266 1 53.56 71 TYR A N 1
ATOM 537 C CA . TYR A 1 71 ? -12.805 -5.984 -9.07 1 53.56 71 TYR A CA 1
ATOM 538 C C . TYR A 1 71 ? -13.086 -7.328 -8.398 1 53.56 71 TYR A C 1
ATOM 540 O O . TYR A 1 71 ? -12.391 -8.312 -8.672 1 53.56 71 TYR A O 1
ATOM 548 N N . THR A 1 72 ? -13.914 -7.262 -7.488 1 49.44 72 THR A N 1
ATOM 549 C CA . THR A 1 72 ? -14.266 -8.477 -6.766 1 49.44 72 THR A CA 1
ATOM 550 C C . THR A 1 72 ? -14.805 -9.539 -7.719 1 49.44 72 THR A C 1
ATOM 552 O O . THR A 1 72 ? -14.594 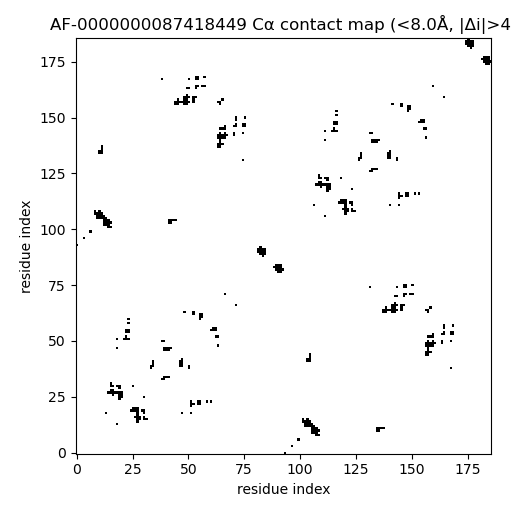-10.734 -7.512 1 49.44 72 THR A O 1
ATOM 555 N N . GLU A 1 73 ? -15.391 -8.977 -8.688 1 44.72 73 GLU A N 1
ATOM 556 C CA . GLU A 1 73 ? -16.016 -9.922 -9.609 1 44.72 73 GLU A CA 1
ATOM 557 C C . GLU A 1 73 ? -14.984 -10.508 -10.578 1 44.72 73 GLU A C 1
ATOM 559 O O . GLU A 1 73 ? -15.086 -11.672 -10.969 1 44.72 73 GLU A O 1
ATOM 564 N N . GLN A 1 74 ? -14.211 -9.656 -11.078 1 44.34 74 GLN A N 1
ATOM 565 C CA . GLN A 1 74 ? -13.312 -10.109 -12.133 1 44.34 74 GLN A CA 1
ATOM 566 C C . GLN A 1 74 ? -12.164 -10.93 -11.555 1 44.34 74 GLN A C 1
ATOM 568 O O . GLN A 1 74 ? -11.57 -11.75 -12.258 1 44.34 74 GLN A O 1
ATOM 573 N N . SER A 1 75 ? -11.633 -10.367 -10.617 1 45.22 75 SER A N 1
ATOM 574 C CA . SER A 1 75 ? -10.336 -10.898 -10.203 1 45.22 75 SER A CA 1
ATOM 575 C C . SER A 1 75 ? -10.453 -12.344 -9.734 1 45.22 75 SER A C 1
ATOM 577 O O . SER A 1 75 ? -9.477 -12.945 -9.289 1 45.22 75 SER A O 1
ATOM 579 N N . ALA A 1 76 ? -11.633 -12.555 -9.258 1 41.22 76 ALA A N 1
ATOM 580 C CA . ALA A 1 76 ? -11.539 -13.953 -8.836 1 41.22 76 ALA A CA 1
ATOM 581 C C . ALA A 1 76 ? -11.242 -14.859 -10.031 1 41.22 76 ALA A C 1
ATOM 583 O O . ALA A 1 76 ? -12.148 -15.219 -10.781 1 41.22 76 ALA A O 1
ATOM 584 N N . PRO A 1 77 ? -10.438 -14.406 -10.906 1 38.28 77 PRO A N 1
ATOM 585 C CA . PRO A 1 77 ? -10.398 -15.57 -11.797 1 38.28 77 PRO A CA 1
ATOM 586 C C . PRO A 1 77 ? -10.617 -16.891 -11.055 1 38.28 77 PRO A C 1
ATOM 588 O O . PRO A 1 77 ? -10.383 -16.969 -9.844 1 38.28 77 PRO A O 1
ATOM 591 N N . ASN A 1 78 ? -11.312 -17.797 -11.734 1 33.53 78 ASN A N 1
ATOM 592 C CA . ASN A 1 78 ? -11.328 -19.172 -11.25 1 33.53 78 ASN A CA 1
ATOM 593 C C . ASN A 1 78 ? -9.953 -19.609 -10.758 1 33.53 78 ASN A C 1
ATOM 595 O O . ASN A 1 78 ? -9.016 -19.734 -11.547 1 33.53 78 ASN A O 1
ATOM 599 N N . LEU A 1 79 ? -9.273 -19.016 -9.812 1 37.59 79 LEU A N 1
ATOM 600 C CA . LEU A 1 79 ? -8.258 -19.938 -9.328 1 37.59 79 LEU A CA 1
ATOM 601 C C . LEU A 1 79 ? -8.562 -21.359 -9.758 1 37.59 79 LEU A C 1
ATOM 603 O O . LEU A 1 79 ? -9.727 -21.781 -9.758 1 37.59 79 LEU A O 1
ATOM 607 N N . PRO A 1 80 ? -7.953 -21.906 -10.656 1 33.38 80 PRO A N 1
ATOM 608 C CA . PRO A 1 80 ? -8.398 -23.312 -10.75 1 33.38 80 PRO A CA 1
ATOM 609 C C . PRO A 1 80 ? -8.938 -23.828 -9.422 1 33.38 80 PRO A C 1
ATOM 611 O O . PRO A 1 80 ? -8.43 -23.484 -8.352 1 33.38 80 PRO A O 1
ATOM 614 N N . ASP A 1 81 ? -10.312 -24 -9.273 1 35.06 81 ASP A N 1
ATOM 615 C CA . ASP A 1 81 ? -10.898 -24.781 -8.188 1 35.06 81 ASP A CA 1
ATOM 616 C C . ASP A 1 81 ? -9.883 -25.75 -7.602 1 35.06 81 ASP A C 1
ATOM 618 O O . ASP A 1 81 ? -9.594 -26.797 -8.195 1 35.06 81 ASP A O 1
ATOM 622 N N . SER A 1 82 ? -8.828 -25.422 -7.199 1 35.41 82 SER A N 1
ATOM 623 C CA . SER A 1 82 ? -8.414 -26.594 -6.426 1 35.41 82 SER A CA 1
ATOM 624 C C . SER A 1 82 ? -9.562 -27.141 -5.59 1 35.41 82 SER A C 1
ATOM 626 O O . SER A 1 82 ? -10.406 -26.375 -5.105 1 35.41 82 SER A O 1
ATOM 628 N N . GLY A 1 83 ? -10.133 -28.266 -5.938 1 34.19 83 GLY A N 1
ATOM 629 C CA . GLY A 1 83 ? -11.117 -29.062 -5.215 1 34.19 83 GLY A CA 1
ATOM 630 C C . GLY A 1 83 ? -11.242 -28.672 -3.754 1 34.19 83 GLY A C 1
ATOM 631 O O . GLY A 1 83 ? -11.703 -29.453 -2.93 1 34.19 83 GLY A O 1
ATOM 632 N N . TYR A 1 84 ? -10.539 -27.594 -3.434 1 33.81 84 TYR A N 1
ATOM 633 C CA . TYR A 1 84 ? -10.695 -27.328 -2.008 1 33.81 84 TYR A CA 1
ATOM 634 C C . TYR A 1 84 ? -11.906 -26.438 -1.748 1 33.81 84 TYR A C 1
ATOM 636 O O . TYR A 1 84 ? -12 -25.328 -2.297 1 33.81 84 TYR A O 1
ATOM 644 N N . ASN A 1 85 ? -13.023 -26.906 -1.427 1 35.62 85 ASN A N 1
ATOM 645 C CA . ASN A 1 85 ? -14.219 -26.25 -0.92 1 35.62 85 ASN A CA 1
ATOM 646 C C . ASN A 1 85 ? -13.93 -25.484 0.364 1 35.62 85 ASN A C 1
ATOM 648 O O . ASN A 1 85 ? -13.727 -26.078 1.422 1 35.62 85 ASN A O 1
ATOM 652 N N . PRO A 1 86 ? -13.625 -24.375 0.36 1 35.69 86 PRO A N 1
ATOM 653 C CA . PRO A 1 86 ? -13.227 -23.75 1.631 1 35.69 86 PRO A CA 1
ATOM 654 C C . PRO A 1 86 ? -14.312 -23.859 2.701 1 35.69 86 PRO A C 1
ATOM 656 O O . PRO A 1 86 ? -14.039 -23.625 3.883 1 35.69 86 PRO A O 1
ATOM 659 N N . LEU A 1 87 ? -15.477 -23.875 2.336 1 37.06 87 LEU A N 1
ATOM 660 C CA . LEU A 1 87 ? -16.531 -24.109 3.314 1 37.06 87 LEU A CA 1
ATOM 661 C C . LEU A 1 87 ? -16.516 -25.547 3.805 1 37.06 87 LEU A C 1
ATOM 663 O O . LEU A 1 87 ? -16.797 -25.812 4.973 1 37.06 87 LEU A O 1
ATOM 667 N N . THR A 1 88 ? -16.297 -26.422 2.854 1 38.91 88 THR A N 1
ATOM 668 C CA . THR A 1 88 ? -16.25 -27.828 3.205 1 38.91 88 THR A CA 1
ATOM 669 C C . THR A 1 88 ? -14.797 -28.312 3.326 1 38.91 88 THR A C 1
ATOM 671 O O . THR A 1 88 ? -14.547 -29.406 3.816 1 38.91 88 THR A O 1
ATOM 674 N N . GLY A 1 89 ? -13.727 -27.469 3.312 1 35.91 89 GLY A N 1
ATOM 675 C CA . GLY A 1 89 ? -12.32 -27.797 3.463 1 35.91 89 GLY A CA 1
ATOM 676 C C . GLY A 1 89 ? -11.844 -28.875 2.516 1 35.91 89 GLY A C 1
ATOM 677 O O . GLY A 1 89 ? -10.828 -29.531 2.766 1 35.91 89 GLY A O 1
ATOM 678 N N . GLU A 1 90 ? -12.758 -29.469 1.796 1 30.06 90 GLU A N 1
ATOM 679 C CA . GLU A 1 90 ? -12.422 -30.703 1.087 1 30.06 90 GLU A CA 1
ATOM 680 C C . GLU A 1 90 ? -12.062 -30.422 -0.369 1 30.06 90 GLU A C 1
ATOM 682 O O . GLU A 1 90 ? -12.578 -29.484 -0.972 1 30.06 90 GLU A O 1
ATOM 687 N N . PHE A 1 91 ? -10.891 -30.812 -0.936 1 35.59 91 PHE A N 1
ATOM 688 C CA . PHE A 1 91 ? -10.508 -30.891 -2.342 1 35.59 91 PHE A CA 1
ATOM 689 C C . PHE A 1 91 ? -11.508 -31.734 -3.123 1 35.59 91 PHE A C 1
ATOM 691 O O . PHE A 1 91 ? -11.828 -32.844 -2.725 1 35.59 91 PHE A O 1
ATOM 698 N N . GLU A 1 92 ? -12.586 -31.156 -3.676 1 37.59 92 GLU A N 1
ATOM 699 C CA . GLU A 1 92 ? -13.336 -32.125 -4.449 1 37.59 92 GLU A CA 1
ATOM 700 C C . GLU A 1 92 ? -12.516 -32.656 -5.617 1 37.59 92 GLU A C 1
ATOM 702 O O . GLU A 1 92 ? -11.812 -31.906 -6.289 1 37.59 92 GLU A O 1
ATOM 707 N N . PRO A 1 93 ? -12.492 -34 -5.836 1 39.69 93 PRO A N 1
ATOM 708 C CA . PRO A 1 93 ? -11.805 -34.719 -6.91 1 39.69 93 PRO A CA 1
ATOM 709 C C . PRO A 1 93 ? -12.141 -34.156 -8.297 1 39.69 93 PRO A C 1
ATOM 711 O O . PRO A 1 93 ? -13.211 -33.594 -8.492 1 39.69 93 PRO A O 1
ATOM 714 N N . MET B 1 1 ? 32.969 2.402 -1.629 1 26.53 1 MET B N 1
ATOM 715 C CA . MET B 1 1 ? 31.859 2.486 -2.568 1 26.53 1 MET B CA 1
ATOM 716 C C . MET B 1 1 ? 30.656 3.143 -1.916 1 26.53 1 MET B C 1
ATOM 718 O O . MET B 1 1 ? 30.266 2.775 -0.805 1 26.53 1 MET B O 1
ATOM 722 N N . ALA B 1 2 ? 30.312 4.418 -2.268 1 31.06 2 ALA B N 1
ATOM 723 C CA . ALA B 1 2 ? 29.25 5.203 -1.65 1 31.06 2 ALA B CA 1
ATOM 724 C C . ALA B 1 2 ? 27.922 4.438 -1.665 1 31.06 2 ALA B C 1
ATOM 726 O O . ALA B 1 2 ? 27.672 3.633 -2.564 1 31.06 2 ALA B O 1
ATOM 727 N N . ARG B 1 3 ? 27.328 4.051 -0.614 1 40.12 3 ARG B N 1
ATOM 728 C CA . ARG B 1 3 ? 26.016 3.4 -0.568 1 40.12 3 ARG B CA 1
ATOM 729 C C . ARG B 1 3 ? 25.062 4.012 -1.591 1 40.12 3 ARG B C 1
ATOM 731 O O . ARG B 1 3 ? 25 5.234 -1.736 1 40.12 3 ARG B O 1
ATOM 738 N N . PRO B 1 4 ? 24.688 3.4 -2.504 1 39.91 4 PRO B N 1
ATOM 739 C CA . PRO B 1 4 ? 23.812 4.047 -3.486 1 39.91 4 PRO B CA 1
ATOM 740 C C . PRO B 1 4 ? 22.766 4.945 -2.842 1 39.91 4 PRO B C 1
ATOM 742 O O . PRO B 1 4 ? 22.203 4.602 -1.798 1 39.91 4 PRO B O 1
ATOM 745 N N . GLU B 1 5 ? 22.656 6.16 -2.938 1 44.25 5 GLU B N 1
ATOM 746 C CA . GLU B 1 5 ? 21.922 7.305 -2.395 1 44.25 5 GLU B CA 1
ATOM 747 C C . GLU B 1 5 ? 20.422 7.008 -2.289 1 44.25 5 GLU B C 1
ATOM 749 O O . GLU B 1 5 ? 19.75 7.535 -1.408 1 44.25 5 GLU B O 1
ATOM 754 N N . GLY B 1 6 ? 19.859 6.273 -3.285 1 47.03 6 GLY B N 1
ATOM 755 C CA . GLY B 1 6 ? 18.422 6.113 -3.457 1 47.03 6 GLY B CA 1
ATOM 756 C C . GLY B 1 6 ? 17.766 5.324 -2.336 1 47.03 6 GLY B C 1
ATOM 757 O O . GLY B 1 6 ? 16.547 5.398 -2.141 1 47.03 6 GLY B O 1
ATOM 758 N N . SER B 1 7 ? 18.594 4.418 -1.73 1 54.06 7 SER B N 1
ATOM 759 C CA . SER B 1 7 ? 18.062 3.416 -0.814 1 54.06 7 SER B CA 1
ATOM 760 C C . SER B 1 7 ? 17.766 4.02 0.553 1 54.06 7 SER B C 1
ATOM 762 O O . SER B 1 7 ? 16.875 3.545 1.268 1 54.06 7 SER B O 1
ATOM 764 N N . ARG B 1 8 ? 18.5 5.094 0.848 1 60.78 8 ARG B N 1
ATOM 765 C CA . ARG B 1 8 ? 18.5 5.477 2.256 1 60.78 8 ARG B CA 1
ATOM 766 C C . ARG B 1 8 ? 17.156 6.098 2.65 1 60.78 8 ARG B C 1
ATOM 768 O O . ARG B 1 8 ? 16.75 6.012 3.809 1 60.78 8 ARG B O 1
ATOM 775 N N . ASN B 1 9 ? 16.453 6.422 1.645 1 81.56 9 ASN B N 1
ATOM 776 C CA . ASN B 1 9 ? 15.258 7.164 2.031 1 81.56 9 ASN B CA 1
ATOM 777 C C . ASN B 1 9 ? 13.992 6.332 1.829 1 81.56 9 ASN B C 1
ATOM 779 O O . ASN B 1 9 ? 12.883 6.809 2.068 1 81.56 9 ASN B O 1
ATOM 783 N N . THR B 1 10 ? 14.266 5.078 1.466 1 90.38 10 THR B N 1
ATOM 784 C CA . THR B 1 10 ? 13.117 4.207 1.246 1 90.38 10 THR B CA 1
ATOM 785 C C . THR B 1 10 ? 12.633 3.604 2.562 1 90.38 10 THR B C 1
ATOM 787 O O . THR B 1 10 ? 13.414 2.971 3.281 1 90.38 10 THR B O 1
ATOM 790 N N . LEU B 1 11 ? 11.414 3.797 2.859 1 94 11 LEU B N 1
ATOM 791 C CA . LEU B 1 11 ? 10.812 3.283 4.086 1 94 11 LEU B CA 1
ATOM 792 C C . LEU B 1 11 ? 10.25 1.881 3.869 1 94 11 LEU B C 1
ATOM 794 O O . LEU B 1 11 ? 10.461 0.992 4.699 1 94 11 LEU B O 1
ATOM 798 N N . ILE B 1 12 ? 9.523 1.614 2.793 1 94.44 12 ILE B N 1
ATOM 799 C CA . ILE B 1 12 ? 8.969 0.326 2.385 1 94.44 12 ILE B CA 1
ATOM 800 C C . ILE B 1 12 ? 9.32 0.054 0.924 1 94.44 12 ILE B C 1
ATOM 802 O O . ILE B 1 12 ? 9.18 0.934 0.071 1 94.44 12 ILE B O 1
ATOM 806 N N . ALA B 1 13 ? 9.859 -1.042 0.694 1 94.12 13 ALA B N 1
ATOM 807 C CA . ALA B 1 13 ? 10.094 -1.518 -0.668 1 94.12 13 ALA B CA 1
ATOM 808 C C . ALA B 1 13 ? 9.117 -2.637 -1.03 1 94.12 13 ALA B C 1
ATOM 810 O O . ALA B 1 13 ? 9.07 -3.666 -0.353 1 94.12 13 ALA B O 1
ATOM 811 N N . ILE B 1 14 ? 8.352 -2.412 -2.021 1 95.75 14 ILE B N 1
ATOM 812 C CA . ILE B 1 14 ? 7.414 -3.434 -2.479 1 95.75 14 ILE B CA 1
ATOM 813 C C . ILE B 1 14 ? 8.023 -4.199 -3.652 1 95.75 14 ILE B C 1
ATOM 815 O O . ILE B 1 14 ? 8.383 -3.605 -4.668 1 95.75 14 ILE B O 1
ATOM 819 N N . THR B 1 15 ? 8.211 -5.406 -3.49 1 96.31 15 THR B N 1
ATOM 820 C CA . THR B 1 15 ? 8.68 -6.336 -4.512 1 96.31 15 THR B CA 1
ATOM 821 C C . THR B 1 15 ? 7.598 -7.355 -4.852 1 96.31 15 THR B C 1
ATOM 823 O O . THR B 1 15 ? 6.516 -7.34 -4.262 1 96.31 15 THR B O 1
ATOM 826 N N . TYR B 1 16 ? 7.867 -8.195 -5.785 1 95.81 16 TYR B N 1
ATOM 827 C CA . TYR B 1 16 ? 6.906 -9.25 -6.082 1 95.81 16 TYR B CA 1
ATOM 828 C C . TYR B 1 16 ? 6.738 -10.188 -4.891 1 95.81 16 TYR B C 1
ATOM 830 O O . TYR B 1 16 ? 5.648 -10.711 -4.652 1 95.81 16 TYR B O 1
ATOM 838 N N . ASP B 1 17 ? 7.805 -10.438 -4.117 1 94.75 17 ASP B N 1
ATOM 839 C CA . ASP B 1 17 ? 7.715 -11.258 -2.916 1 94.75 17 ASP B CA 1
ATOM 840 C C . ASP B 1 17 ? 6.781 -10.625 -1.887 1 94.75 17 ASP B C 1
ATOM 842 O O . ASP B 1 17 ? 5.949 -11.312 -1.289 1 94.75 17 ASP B O 1
ATOM 846 N N . THR B 1 18 ? 6.902 -9.336 -1.717 1 95.62 18 THR B N 1
ATOM 847 C CA . THR B 1 18 ? 6.031 -8.60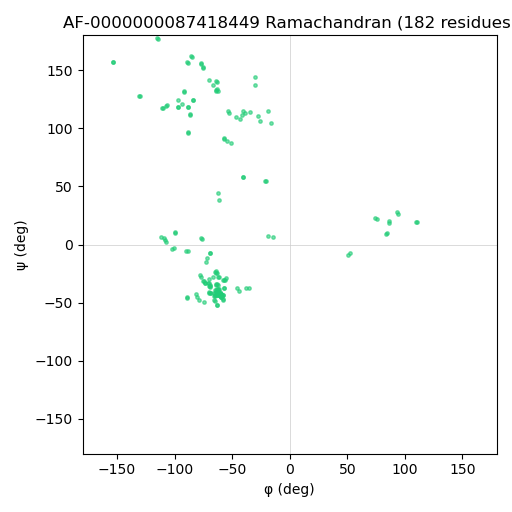9 -0.797 1 95.62 18 THR B CA 1
ATOM 848 C C . THR B 1 18 ? 4.578 -8.688 -1.259 1 95.62 18 THR B C 1
ATOM 850 O O . THR B 1 18 ? 3.67 -8.859 -0.443 1 95.62 18 THR B O 1
ATOM 853 N N .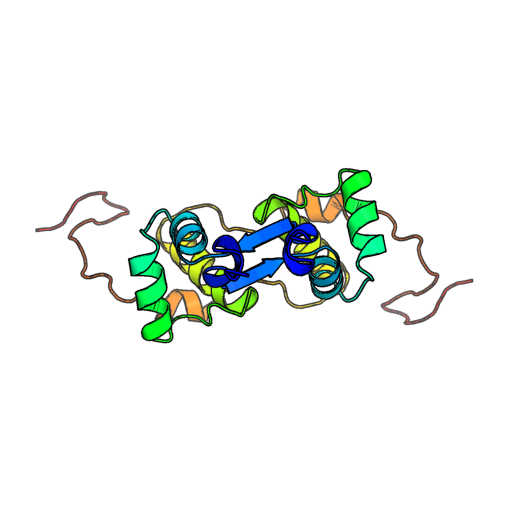 ILE B 1 19 ? 4.348 -8.523 -2.541 1 96.25 19 ILE B N 1
ATOM 854 C CA . ILE B 1 19 ? 3.012 -8.609 -3.117 1 96.25 19 ILE B CA 1
ATOM 855 C C . ILE B 1 19 ? 2.42 -9.992 -2.854 1 96.25 19 ILE B C 1
ATOM 857 O O . ILE B 1 19 ? 1.255 -10.109 -2.465 1 96.25 19 ILE B O 1
ATOM 861 N N . GLY B 1 20 ? 3.252 -10.984 -3.068 1 96.19 20 GLY B N 1
ATOM 862 C CA . GLY B 1 20 ? 2.791 -12.336 -2.801 1 96.19 20 GLY B CA 1
ATOM 863 C C . GLY B 1 20 ? 2.365 -12.547 -1.361 1 96.19 20 GLY B C 1
ATOM 864 O O . GLY B 1 20 ? 1.316 -13.141 -1.099 1 96.19 20 GLY B O 1
ATOM 865 N N . GLU B 1 21 ? 3.141 -12.062 -0.432 1 95.25 21 GLU B N 1
ATOM 866 C CA . GLU B 1 21 ? 2.824 -12.164 0.99 1 95.25 21 GLU B CA 1
ATOM 867 C C . GLU B 1 21 ? 1.512 -11.453 1.314 1 95.25 21 GLU B C 1
ATOM 869 O O . GLU B 1 21 ? 0.646 -12.016 1.987 1 95.25 21 GLU B O 1
ATOM 874 N N . MET B 1 22 ? 1.345 -10.336 0.745 1 95.88 22 MET B N 1
ATOM 875 C CA . MET B 1 22 ? 0.152 -9.531 1.005 1 95.88 22 MET B CA 1
ATOM 876 C C . MET B 1 22 ? -1.088 -10.195 0.416 1 95.88 22 MET B C 1
ATOM 878 O O . MET B 1 22 ? -2.184 -10.078 0.969 1 95.88 22 MET B O 1
ATOM 882 N N . ALA B 1 23 ? -0.894 -10.789 -0.68 1 94.88 23 ALA B N 1
ATOM 883 C CA . ALA B 1 23 ? -2.014 -11.344 -1.44 1 94.88 23 ALA B CA 1
ATOM 884 C C . ALA B 1 23 ? -2.516 -12.641 -0.814 1 94.88 23 ALA B C 1
ATOM 886 O O . ALA B 1 23 ? -3.422 -13.281 -1.349 1 94.88 23 ALA B O 1
ATOM 887 N N . GLY B 1 24 ? -1.934 -12.953 0.308 1 92.5 24 GLY B N 1
ATOM 888 C CA . GLY B 1 24 ? -2.393 -14.156 0.988 1 92.5 24 GLY B CA 1
ATOM 889 C C . GLY B 1 24 ? -1.377 -15.281 0.963 1 92.5 24 GLY B C 1
ATOM 890 O O . GLY B 1 24 ? -1.746 -16.453 0.99 1 92.5 24 GLY B O 1
ATOM 891 N N . GLY B 1 25 ? -0.133 -14.906 0.703 1 92.31 25 GLY B N 1
ATOM 892 C CA . GLY B 1 25 ? 0.913 -15.898 0.892 1 92.31 25 GLY B CA 1
ATOM 893 C C . GLY B 1 25 ? 1.263 -16.656 -0.38 1 92.31 25 GLY B C 1
ATOM 894 O O . GLY B 1 25 ? 1.546 -17.844 -0.343 1 92.31 25 GLY B O 1
ATOM 895 N N . ILE B 1 26 ? 1.064 -16.078 -1.514 1 91.75 26 ILE B N 1
ATOM 896 C CA . ILE B 1 26 ? 1.563 -16.719 -2.729 1 91.75 26 ILE B CA 1
ATOM 897 C C . ILE B 1 26 ? 3.027 -16.344 -2.943 1 91.75 26 ILE B C 1
ATOM 899 O O . ILE B 1 26 ? 3.531 -15.406 -2.324 1 91.75 26 ILE B O 1
ATOM 903 N N . VAL B 1 27 ? 3.758 -17.078 -3.729 1 93.94 27 VAL B N 1
ATOM 904 C CA . VAL B 1 27 ? 5.172 -16.812 -3.967 1 93.94 27 VAL B CA 1
ATOM 905 C C . VAL B 1 27 ? 5.32 -15.641 -4.934 1 93.94 27 VAL B C 1
ATOM 907 O O . VAL B 1 27 ? 4.438 -15.391 -5.758 1 93.94 27 VAL B O 1
ATOM 910 N N . GLY B 1 28 ? 6.391 -14.922 -4.945 1 94.25 28 GLY B N 1
ATOM 911 C CA . GLY B 1 28 ? 6.648 -13.742 -5.754 1 94.25 28 GLY B CA 1
ATOM 912 C C . GLY B 1 28 ? 6.504 -13.992 -7.242 1 94.25 28 GLY B C 1
ATOM 913 O O . GLY B 1 28 ? 5.98 -13.156 -7.977 1 94.25 28 GLY B O 1
ATOM 914 N N . ASP B 1 29 ? 6.922 -15.133 -7.66 1 93.69 29 ASP B N 1
ATOM 915 C CA . ASP B 1 29 ? 6.836 -15.469 -9.078 1 93.69 29 ASP B CA 1
ATOM 916 C C . ASP B 1 29 ? 5.379 -15.531 -9.539 1 93.69 29 ASP B C 1
ATOM 918 O O . ASP B 1 29 ? 5.059 -15.117 -10.656 1 93.69 29 ASP B O 1
ATOM 922 N N . THR B 1 30 ? 4.547 -16.109 -8.688 1 94 30 THR B N 1
ATOM 923 C CA . THR B 1 30 ? 3.121 -16.156 -8.992 1 94 30 THR B CA 1
ATOM 924 C C . THR B 1 30 ? 2.551 -14.734 -9.078 1 94 30 THR B C 1
ATOM 926 O O . THR B 1 30 ? 1.767 -14.43 -9.977 1 94 30 THR B O 1
ATOM 929 N N . ALA B 1 31 ? 2.969 -13.891 -8.172 1 94.31 31 ALA B N 1
ATOM 930 C CA . ALA B 1 31 ? 2.555 -12.484 -8.219 1 94.31 31 ALA B CA 1
ATOM 931 C C . ALA B 1 31 ? 2.988 -11.836 -9.531 1 94.31 31 ALA B C 1
ATOM 933 O O . ALA B 1 31 ? 2.219 -11.094 -10.148 1 94.31 31 ALA B O 1
ATOM 934 N N . ARG B 1 32 ? 4.164 -12.109 -9.938 1 95.5 32 ARG B N 1
ATOM 935 C CA . ARG B 1 32 ? 4.695 -11.562 -11.188 1 95.5 32 ARG B CA 1
ATOM 936 C C . ARG B 1 32 ? 3.871 -12.031 -12.383 1 95.5 32 ARG B C 1
ATOM 938 O O . ARG B 1 32 ? 3.596 -11.25 -13.297 1 95.5 32 ARG B O 1
ATOM 945 N N . GLN B 1 33 ? 3.506 -13.266 -12.352 1 94.19 33 GLN B N 1
ATOM 946 C CA . GLN B 1 33 ? 2.703 -13.812 -13.438 1 94.19 33 GLN B CA 1
ATOM 947 C C . GLN B 1 33 ? 1.363 -13.094 -13.555 1 94.19 33 GLN B C 1
ATOM 949 O O . GLN B 1 33 ? 0.875 -12.852 -14.656 1 94.19 33 GLN B O 1
ATOM 954 N N . TYR B 1 34 ? 0.764 -12.742 -12.469 1 94.19 34 TYR B N 1
ATOM 955 C CA . TYR B 1 34 ? -0.493 -12.008 -12.492 1 94.19 34 TYR B CA 1
ATOM 956 C C . TYR B 1 34 ? -0.308 -10.641 -13.141 1 94.19 34 TYR B C 1
ATOM 958 O O . TYR B 1 34 ? -1.201 -10.148 -13.828 1 94.19 34 TYR B O 1
ATOM 966 N N . THR B 1 35 ? 0.85 -10 -12.969 1 93.69 35 THR B N 1
ATOM 967 C CA . THR B 1 35 ? 1.134 -8.719 -13.602 1 93.69 35 THR B CA 1
ATOM 968 C C . THR B 1 35 ? 1.289 -8.891 -15.109 1 93.69 35 THR B C 1
ATOM 970 O O . THR B 1 35 ? 0.844 -8.039 -15.891 1 93.69 35 THR B O 1
ATOM 973 N N . GLN B 1 36 ? 1.954 -9.93 -15.492 1 93 36 GLN B N 1
ATOM 974 C CA . GLN B 1 36 ? 2.174 -10.195 -16.906 1 93 36 GLN B CA 1
ATOM 975 C C . GLN B 1 36 ? 0.855 -10.445 -17.625 1 93 36 GLN B C 1
ATOM 977 O O . GLN B 1 36 ? 0.725 -10.141 -18.812 1 93 36 GLN B O 1
ATOM 982 N N . ARG B 1 37 ? -0.119 -10.867 -16.891 1 93.94 37 ARG B N 1
ATOM 983 C CA . ARG B 1 37 ? -1.45 -11.102 -17.438 1 93.94 37 ARG B CA 1
ATOM 984 C C . ARG B 1 37 ? -2.297 -9.836 -17.391 1 93.94 37 ARG B C 1
ATOM 986 O O . ARG B 1 37 ? -3.467 -9.844 -17.781 1 93.94 37 ARG B O 1
ATOM 993 N N . GLY B 1 38 ? -1.763 -8.805 -16.781 1 92.62 38 GLY B N 1
ATOM 994 C CA . GLY B 1 38 ? -2.436 -7.516 -16.781 1 92.62 38 GLY B CA 1
ATOM 995 C C . GLY B 1 38 ? -3.443 -7.375 -15.648 1 92.62 38 GLY B C 1
ATOM 996 O O . GLY B 1 38 ? -4.328 -6.516 -15.711 1 92.62 38 GLY B O 1
ATOM 997 N N . GLN B 1 39 ? -3.383 -8.172 -14.586 1 92.75 39 GLN B N 1
ATOM 998 C CA . GLN B 1 39 ? -4.371 -8.141 -13.516 1 92.75 39 GLN B CA 1
ATOM 999 C C . GLN B 1 39 ? -4.176 -6.914 -12.625 1 92.75 39 GLN B C 1
ATOM 1001 O O . GLN B 1 39 ? -5.137 -6.398 -12.047 1 92.75 39 GLN B O 1
ATOM 1006 N N . PHE B 1 40 ? -2.986 -6.512 -12.516 1 93.06 40 PHE B N 1
ATOM 1007 C CA . PHE B 1 40 ? -2.707 -5.27 -11.805 1 93.06 40 PHE B CA 1
ATOM 1008 C C . PHE B 1 40 ? -1.414 -4.637 -12.312 1 93.06 40 PHE B C 1
ATOM 1010 O O . PHE B 1 40 ? -0.591 -5.309 -12.938 1 93.06 40 PHE B O 1
ATOM 1017 N N . ASP B 1 41 ? -1.245 -3.346 -12.141 1 94.94 41 ASP B N 1
ATOM 1018 C CA . ASP B 1 41 ? -0.007 -2.623 -12.414 1 94.94 41 ASP B CA 1
ATOM 1019 C C . ASP B 1 41 ? 0.931 -2.662 -11.211 1 94.94 41 ASP B C 1
ATOM 1021 O O . ASP B 1 41 ? 0.636 -2.074 -10.164 1 94.94 41 ASP B O 1
ATOM 1025 N N . PRO B 1 42 ? 2.043 -3.357 -11.32 1 93.62 42 PRO B N 1
ATOM 1026 C CA . PRO B 1 42 ? 2.932 -3.539 -10.172 1 93.62 42 PRO B CA 1
ATOM 1027 C C . PRO B 1 42 ? 3.633 -2.248 -9.758 1 93.62 42 PRO B C 1
ATOM 1029 O O . PRO B 1 42 ? 4.289 -2.205 -8.711 1 93.62 42 PRO B O 1
ATOM 1032 N N . ARG B 1 43 ? 3.496 -1.146 -10.531 1 94.56 43 ARG B N 1
ATOM 1033 C CA . ARG B 1 43 ? 4.148 0.116 -10.195 1 94.56 43 ARG B CA 1
ATOM 1034 C C . ARG B 1 43 ? 3.133 1.145 -9.711 1 94.56 43 ARG B C 1
ATOM 1036 O O . ARG B 1 43 ? 3.49 2.289 -9.422 1 94.56 43 ARG B O 1
ATOM 1043 N N . SER B 1 44 ? 1.919 0.727 -9.609 1 95.56 44 SER B N 1
ATOM 1044 C CA . SER B 1 44 ? 0.838 1.511 -9.016 1 95.56 44 SER B CA 1
ATOM 1045 C C . SER B 1 44 ? 0.384 0.914 -7.688 1 95.56 44 SER B C 1
ATOM 1047 O O . SER B 1 44 ? -0.21 -0.166 -7.66 1 95.56 44 SER B O 1
ATOM 1049 N N . LEU B 1 45 ? 0.539 1.651 -6.688 1 96.25 45 LEU B N 1
ATOM 1050 C CA . LEU B 1 45 ? 0.167 1.148 -5.371 1 96.25 45 LEU B CA 1
ATOM 1051 C C . LEU B 1 45 ? -1.336 0.905 -5.285 1 96.25 45 LEU B C 1
ATOM 1053 O O . LEU B 1 45 ? -1.776 -0.084 -4.695 1 96.25 45 LEU B O 1
ATOM 1057 N N . ASP B 1 46 ? -2.09 1.778 -5.871 1 95.5 46 ASP B N 1
ATOM 1058 C CA . ASP B 1 46 ? -3.543 1.646 -5.855 1 95.5 46 ASP B CA 1
ATOM 1059 C C . ASP B 1 46 ? -3.988 0.377 -6.574 1 95.5 46 ASP B C 1
ATOM 1061 O O . ASP B 1 46 ? -4.762 -0.414 -6.031 1 95.5 46 ASP B O 1
ATOM 1065 N N . SER B 1 47 ? -3.492 0.221 -7.816 1 94.75 47 SER B N 1
ATOM 1066 C CA . SER B 1 47 ? -3.842 -0.943 -8.625 1 94.75 47 SER B CA 1
ATOM 1067 C C . SER B 1 47 ? -3.455 -2.24 -7.922 1 94.75 47 SER B C 1
ATOM 1069 O O . SER B 1 47 ? -4.254 -3.176 -7.852 1 94.75 47 SER B O 1
ATOM 1071 N N . LEU B 1 48 ? -2.268 -2.225 -7.352 1 96 48 LEU B N 1
ATOM 1072 C CA . LEU B 1 48 ? -1.741 -3.398 -6.664 1 96 48 LEU B CA 1
ATOM 1073 C C . LEU B 1 48 ? -2.58 -3.729 -5.434 1 96 48 LEU B C 1
ATOM 1075 O O . LEU B 1 48 ? -2.943 -4.887 -5.215 1 96 48 LEU B O 1
ATOM 1079 N N . LEU B 1 49 ? -2.939 -2.764 -4.652 1 96.25 49 LEU B N 1
ATOM 1080 C CA . LEU B 1 49 ? -3.668 -2.988 -3.408 1 96.25 49 LEU B CA 1
ATOM 1081 C C . LEU B 1 49 ? -5.117 -3.367 -3.689 1 96.25 49 LEU B C 1
ATOM 1083 O O . LEU B 1 49 ? -5.715 -4.148 -2.945 1 96.25 49 LEU B O 1
ATOM 1087 N N . LYS B 1 50 ? -5.711 -2.82 -4.766 1 94.5 50 LYS B N 1
ATOM 1088 C CA . LYS B 1 50 ? -7.047 -3.248 -5.164 1 94.5 50 LYS B CA 1
ATOM 1089 C C . LYS B 1 50 ? -7.074 -4.742 -5.484 1 94.5 50 LYS B C 1
ATOM 1091 O O . LYS B 1 50 ? -7.984 -5.457 -5.055 1 94.5 50 LYS B O 1
ATOM 1096 N N . TRP B 1 51 ? -6.105 -5.172 -6.203 1 94.38 51 TRP B N 1
ATOM 1097 C CA . TRP B 1 51 ? -6.008 -6.59 -6.539 1 94.38 51 TRP B CA 1
ATOM 1098 C C . TRP B 1 51 ? -5.762 -7.43 -5.293 1 94.38 51 TRP B C 1
ATOM 1100 O O . TRP B 1 51 ? -6.434 -8.438 -5.074 1 94.38 51 TRP B O 1
ATOM 1110 N N . VAL B 1 52 ? -4.785 -7.055 -4.41 1 95.31 52 VAL B N 1
ATOM 1111 C CA . VAL B 1 52 ? -4.457 -7.762 -3.176 1 95.31 52 VAL B CA 1
ATOM 1112 C C . VAL B 1 52 ? -5.695 -7.848 -2.285 1 95.31 52 VAL B C 1
ATOM 1114 O O . VAL B 1 52 ? -6.035 -8.922 -1.784 1 95.31 52 VAL B O 1
ATOM 1117 N N . ASN B 1 53 ? -6.383 -6.73 -2.111 1 94.12 53 ASN B N 1
ATOM 1118 C CA . ASN B 1 53 ? -7.531 -6.695 -1.213 1 94.12 53 ASN B CA 1
ATOM 1119 C C . ASN B 1 53 ? -8.711 -7.484 -1.778 1 94.12 53 ASN B C 1
ATOM 1121 O O . ASN B 1 53 ? -9.492 -8.07 -1.024 1 94.12 53 ASN B O 1
ATOM 1125 N N . ALA B 1 54 ? -8.867 -7.5 -3.07 1 92.25 54 ALA B N 1
ATOM 1126 C CA . ALA B 1 54 ? -9.867 -8.375 -3.676 1 92.25 54 ALA B CA 1
ATOM 1127 C C . ALA B 1 54 ? -9.594 -9.836 -3.348 1 92.25 54 ALA B C 1
ATOM 1129 O O . ALA B 1 54 ? -10.508 -10.586 -2.99 1 92.25 54 ALA B O 1
ATOM 1130 N N . ARG B 1 55 ? -8.359 -10.227 -3.445 1 91.62 55 ARG B N 1
ATOM 1131 C CA . ARG B 1 55 ? -7.965 -11.602 -3.145 1 91.62 55 ARG B CA 1
ATOM 1132 C C . ARG B 1 55 ? -8.164 -11.914 -1.667 1 91.62 55 ARG B C 1
ATOM 1134 O O . ARG B 1 55 ? -8.641 -13 -1.318 1 91.62 55 ARG B O 1
ATOM 1141 N N . ARG B 1 56 ? -7.797 -10.969 -0.873 1 92.19 56 ARG B N 1
ATOM 1142 C CA . ARG B 1 56 ? -7.965 -11.156 0.564 1 92.19 56 ARG B CA 1
ATOM 1143 C C . ARG B 1 56 ? -9.438 -11.297 0.931 1 92.19 56 ARG B C 1
ATOM 1145 O O . ARG B 1 56 ? -9.797 -12.109 1.788 1 92.19 56 ARG B O 1
ATOM 1152 N N . THR B 1 57 ? -10.289 -10.539 0.273 1 88.38 57 THR B N 1
ATOM 1153 C CA . THR B 1 57 ? -11.727 -10.625 0.48 1 88.38 57 THR B CA 1
ATOM 1154 C C . THR B 1 57 ? -12.234 -12.031 0.143 1 88.38 57 THR B C 1
ATOM 1156 O O . THR B 1 57 ? -12.992 -12.625 0.913 1 88.38 57 THR B O 1
ATOM 1159 N N . ALA B 1 58 ? -11.742 -12.531 -0.946 1 85.88 58 ALA B N 1
ATOM 1160 C CA . ALA B 1 58 ? -12.156 -13.859 -1.396 1 85.88 58 ALA B CA 1
ATOM 1161 C C . ALA B 1 58 ? -11.734 -14.938 -0.403 1 85.88 58 ALA B C 1
ATOM 1163 O O . ALA B 1 58 ? -12.398 -15.969 -0.274 1 85.88 58 ALA B O 1
ATOM 1164 N N . LYS B 1 59 ? -10.688 -14.672 0.382 1 90.75 59 LYS B N 1
ATOM 1165 C CA . LYS B 1 59 ? -10.148 -15.648 1.323 1 90.75 59 LYS B CA 1
ATOM 1166 C C . LYS B 1 59 ? -10.625 -15.359 2.746 1 90.75 59 LYS B C 1
ATOM 1168 O O . LYS B 1 59 ? -10.211 -16.031 3.691 1 90.75 59 LYS B O 1
ATOM 1173 N N . GLY B 1 60 ? -11.391 -14.25 2.885 1 88.19 60 GLY B N 1
ATOM 1174 C CA . GLY B 1 60 ? -11.875 -13.867 4.203 1 88.19 60 GLY B CA 1
ATOM 1175 C C . GLY B 1 60 ? -10.797 -13.273 5.086 1 88.19 60 GLY B C 1
ATOM 1176 O O . GLY B 1 60 ? -10.867 -13.367 6.316 1 88.19 60 GLY B O 1
ATOM 1177 N N . LEU B 1 61 ? -9.75 -12.758 4.508 1 89.56 61 LEU B N 1
ATOM 1178 C CA . LEU B 1 61 ? -8.656 -12.141 5.258 1 89.56 61 LEU B CA 1
ATOM 1179 C C . LEU B 1 61 ? -8.922 -10.656 5.477 1 89.56 61 LEU B C 1
ATOM 1181 O O . LEU B 1 61 ? -9.617 -10.016 4.684 1 89.56 61 LEU B O 1
ATOM 1185 N N . PRO B 1 62 ? -8.297 -10.062 6.52 1 90.62 62 P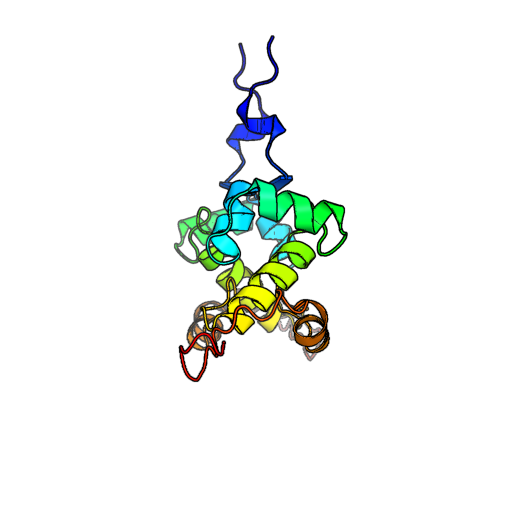RO B N 1
ATOM 1186 C CA . PRO B 1 62 ? -8.43 -8.609 6.699 1 90.62 62 PRO B CA 1
ATOM 1187 C C . PRO B 1 62 ? -7.812 -7.816 5.555 1 90.62 62 PRO B C 1
ATOM 1189 O O . PRO B 1 62 ? -6.777 -8.203 5.012 1 90.62 62 PRO B O 1
ATOM 1192 N N . LEU B 1 63 ? -8.461 -6.785 5.176 1 92.12 63 LEU B N 1
ATOM 1193 C CA . LEU B 1 63 ? -7.977 -5.926 4.102 1 92.12 63 LEU B CA 1
ATOM 1194 C C . LEU B 1 63 ? -6.82 -5.055 4.582 1 92.12 63 LEU B C 1
ATOM 1196 O O . LEU B 1 63 ? -6.684 -4.805 5.781 1 92.12 63 LEU B O 1
ATOM 1200 N N . ILE B 1 64 ? -6.035 -4.73 3.73 1 93.81 64 ILE B N 1
ATOM 1201 C CA . ILE B 1 64 ? -4.895 -3.875 4.035 1 93.81 64 ILE B CA 1
ATOM 1202 C C . ILE B 1 64 ? -5.273 -2.412 3.809 1 93.81 64 ILE B C 1
ATOM 1204 O O . ILE B 1 64 ? -5.836 -2.062 2.77 1 93.81 64 ILE B O 1
ATOM 1208 N N . GLY B 1 65 ? -4.961 -1.555 4.77 1 93.81 65 GLY B N 1
ATOM 1209 C CA . GLY B 1 65 ? -5.039 -0.114 4.59 1 93.81 65 GLY B CA 1
ATOM 1210 C C . GLY B 1 65 ? -6.43 0.442 4.812 1 93.81 65 GLY B C 1
ATOM 1211 O O . GLY B 1 65 ? -6.703 1.6 4.488 1 93.81 65 GLY B O 1
ATOM 1212 N N . ILE B 1 66 ? -7.355 -0.324 5.289 1 87.38 66 ILE B N 1
ATOM 1213 C CA . ILE B 1 66 ? -8.711 0.146 5.562 1 87.38 66 ILE B CA 1
ATOM 1214 C C . ILE B 1 66 ? -8.781 0.704 6.98 1 87.38 66 ILE B C 1
ATOM 1216 O O . ILE B 1 66 ? -8.469 0.006 7.949 1 87.38 66 ILE B O 1
ATOM 1220 N N . PRO B 1 67 ? -9.086 1.926 7.039 1 81.25 67 PRO B N 1
ATOM 1221 C CA . PRO B 1 67 ? -9.133 2.514 8.375 1 81.25 67 PRO B CA 1
ATOM 1222 C C . PRO B 1 67 ? -10.219 1.89 9.25 1 81.25 67 PRO B C 1
ATOM 1224 O O . PRO B 1 67 ? -11.266 1.474 8.742 1 81.25 67 PRO B O 1
ATOM 1227 N N . ASP B 1 68 ? -9.883 1.555 10.453 1 68.75 68 ASP B N 1
ATOM 1228 C CA . ASP B 1 68 ? -10.891 1.145 11.422 1 68.75 68 ASP B CA 1
ATOM 1229 C C . ASP B 1 68 ? -11.812 2.311 11.781 1 68.75 68 ASP B C 1
ATOM 1231 O O . ASP B 1 68 ? -11.422 3.473 11.664 1 68.75 68 ASP B O 1
ATOM 1235 N N . GLN B 1 69 ? -13.078 2.041 11.852 1 57.03 69 GLN B N 1
ATOM 1236 C CA . GLN B 1 69 ? -14 3.096 12.25 1 57.03 69 GLN B CA 1
ATOM 1237 C C . GLN B 1 69 ? -13.375 4.012 13.297 1 57.03 69 GLN B C 1
ATOM 1239 O O . GLN B 1 69 ? -13.586 5.223 13.281 1 57.03 69 GLN B O 1
ATOM 1244 N N . ALA B 1 70 ? -12.656 3.48 14.141 1 47.97 70 ALA B N 1
ATOM 1245 C CA . ALA B 1 70 ? -12.062 4.219 15.25 1 47.97 70 ALA B CA 1
ATOM 1246 C C . ALA B 1 70 ? -10.977 5.168 14.75 1 47.97 70 ALA B C 1
ATOM 1248 O O . ALA B 1 70 ? -10.75 6.23 15.336 1 47.97 70 ALA B O 1
ATOM 1249 N N . TYR B 1 71 ? -10.25 4.789 13.773 1 51.66 71 TYR B N 1
ATOM 1250 C CA . TYR B 1 71 ? -9.195 5.625 13.227 1 51.66 71 TYR B CA 1
ATOM 1251 C C . TYR B 1 71 ? -9.75 6.945 12.711 1 51.66 71 TYR B C 1
ATOM 1253 O O . TYR B 1 71 ? -9.078 7.98 12.773 1 51.66 71 TYR B O 1
ATOM 1261 N N . THR B 1 72 ? -10.82 6.844 12.07 1 47.81 72 THR B N 1
ATOM 1262 C CA . THR B 1 72 ? -11.461 8.039 11.531 1 47.81 72 THR B CA 1
ATOM 1263 C C . THR B 1 72 ? -11.719 9.055 12.641 1 47.81 72 THR B C 1
ATOM 1265 O O . THR B 1 72 ? -11.664 10.266 12.406 1 47.81 72 THR B O 1
ATOM 1268 N N . GLU B 1 73 ? -11.891 8.484 13.742 1 43.88 73 GLU B N 1
ATOM 1269 C CA . GLU B 1 73 ? -12.227 9.391 14.836 1 43.88 73 GLU B CA 1
ATOM 1270 C C . GLU B 1 73 ? -10.984 10.047 15.422 1 43.88 73 GLU B C 1
ATOM 1272 O O . GLU B 1 73 ? -11.023 11.195 15.844 1 43.88 73 GLU B O 1
ATOM 1277 N N . GLN B 1 74 ? -10.008 9.266 15.578 1 43.44 74 GLN B N 1
ATOM 1278 C CA . GLN B 1 74 ? -8.852 9.781 16.312 1 43.44 74 GLN B CA 1
ATOM 1279 C C . GLN B 1 74 ? -7.996 10.68 15.414 1 43.44 74 GLN B C 1
ATOM 1281 O O . GLN B 1 74 ? -7.25 11.531 15.906 1 43.44 74 GLN B O 1
ATOM 1286 N N . SER B 1 75 ? -7.75 10.195 14.32 1 44.56 75 SER B N 1
ATOM 1287 C CA . SER B 1 75 ? -6.711 10.836 13.516 1 44.56 75 SER B CA 1
ATOM 1288 C C . SER B 1 75 ? -7.094 12.266 13.164 1 44.56 75 SER B C 1
ATOM 1290 O O . SER B 1 75 ? -6.355 12.953 12.453 1 44.56 75 SER B O 1
ATOM 1292 N N . ALA B 1 76 ? -8.328 12.398 13.117 1 40.31 76 ALA B N 1
ATOM 1293 C CA . ALA B 1 76 ? -8.523 13.797 12.766 1 40.31 76 ALA B CA 1
ATOM 1294 C C . ALA B 1 76 ? -7.953 14.719 13.836 1 40.31 76 ALA B C 1
ATOM 1296 O O . ALA B 1 76 ? -8.57 14.922 14.891 1 40.31 76 ALA B O 1
ATOM 1297 N N . PRO B 1 77 ? -6.816 14.438 14.312 1 36.47 77 PRO B N 1
ATOM 1298 C CA . PRO B 1 77 ? -6.617 15.609 15.164 1 36.47 77 PRO B CA 1
ATOM 1299 C C . PRO B 1 77 ? -7.301 16.859 14.617 1 36.47 77 PRO B C 1
ATOM 1301 O O . PRO B 1 77 ? -7.535 16.953 13.414 1 36.47 77 PRO B O 1
ATOM 1304 N N . ASN B 1 78 ? -7.918 17.594 15.492 1 31.67 78 ASN B N 1
ATOM 1305 C CA . ASN B 1 78 ? -8.336 18.938 15.102 1 31.67 78 ASN B CA 1
ATOM 1306 C C . ASN B 1 78 ? -7.266 19.641 14.266 1 31.67 78 ASN B C 1
ATOM 1308 O O . ASN B 1 78 ? -6.188 19.953 14.766 1 31.67 78 ASN B O 1
ATOM 1312 N N . LEU B 1 79 ? -6.773 19.203 13.148 1 36.69 79 LEU B N 1
ATOM 1313 C CA . LEU B 1 79 ? -6.102 20.328 12.5 1 36.69 79 LEU B CA 1
ATOM 1314 C C . LEU B 1 79 ? -6.582 21.656 13.078 1 36.69 79 LEU B C 1
ATOM 1316 O O . LEU B 1 79 ? -7.75 21.797 13.461 1 36.69 79 LEU B O 1
ATOM 1320 N N . PRO B 1 80 ? -5.836 22.438 13.711 1 31.91 80 PRO B N 1
ATOM 1321 C CA . PRO B 1 80 ? -6.527 23.703 14.008 1 31.91 80 PRO B CA 1
ATOM 1322 C C . PRO B 1 80 ? -7.605 24.031 12.984 1 31.91 80 PRO B C 1
ATOM 1324 O O . PRO B 1 80 ? -7.465 23.719 11.805 1 31.91 80 PRO B O 1
ATOM 1327 N N . ASP B 1 81 ? -8.938 23.984 13.352 1 34.81 81 ASP B N 1
ATOM 1328 C CA . ASP B 1 81 ? -10.031 24.531 12.57 1 34.81 81 ASP B CA 1
ATOM 1329 C C . ASP B 1 81 ? -9.523 25.594 11.594 1 34.81 81 ASP B C 1
ATOM 1331 O O . ASP B 1 81 ? -9.242 26.719 11.984 1 34.81 81 ASP B O 1
ATOM 1335 N N . SER B 1 82 ? -8.672 25.422 10.812 1 34.97 82 SER B N 1
ATOM 1336 C CA . SER B 1 82 ? -8.773 26.547 9.891 1 34.97 82 SER B CA 1
ATOM 1337 C C . SER B 1 82 ? -10.219 26.781 9.461 1 34.97 82 SER B C 1
ATOM 1339 O O . SER B 1 82 ? -10.992 25.828 9.328 1 34.97 82 SER B O 1
ATOM 1341 N N . GLY B 1 83 ? -10.852 27.859 9.898 1 33.97 83 GLY B N 1
ATOM 1342 C CA . GLY B 1 83 ? -12.172 28.375 9.586 1 33.97 83 GLY B CA 1
ATOM 1343 C C . GLY B 1 83 ? -12.75 27.812 8.297 1 33.97 83 GLY B C 1
ATOM 1344 O O . GLY B 1 83 ? -13.633 28.422 7.691 1 33.97 83 GLY B O 1
ATOM 1345 N N . TYR B 1 84 ? -12.023 26.859 7.781 1 33.78 84 TYR B N 1
ATOM 1346 C CA . TYR B 1 84 ? -12.633 26.438 6.523 1 33.78 84 TYR B CA 1
ATOM 1347 C C . TYR B 1 84 ? -13.656 25.344 6.754 1 33.78 84 TYR B C 1
ATOM 1349 O O . TYR B 1 84 ? -13.344 24.297 7.34 1 33.78 84 TYR B O 1
ATOM 1357 N N . ASN B 1 85 ? -14.891 25.562 6.859 1 35.78 85 ASN B N 1
ATOM 1358 C CA . ASN B 1 85 ? -16.031 24.656 6.859 1 35.78 85 ASN B CA 1
ATOM 1359 C C . ASN B 1 85 ? -16.078 23.812 5.582 1 35.78 85 ASN B C 1
ATOM 1361 O O . ASN B 1 85 ? -16.391 24.328 4.508 1 35.78 85 ASN B O 1
ATOM 1365 N N . PRO B 1 86 ? -15.555 22.781 5.531 1 35.97 86 PRO B N 1
ATOM 1366 C CA . PRO B 1 86 ? -15.5 22.109 4.23 1 35.97 86 PRO B CA 1
ATOM 1367 C C . PRO B 1 86 ? -16.875 21.906 3.611 1 35.97 86 PRO B C 1
ATOM 1369 O O . PRO B 1 86 ? -16.984 21.625 2.416 1 35.97 86 PRO B O 1
ATOM 1372 N N . LEU B 1 87 ? -17.828 21.75 4.363 1 37.66 87 LEU B N 1
ATOM 1373 C CA . LEU B 1 87 ? -19.188 21.688 3.816 1 37.66 87 LEU B CA 1
ATOM 1374 C C . LEU B 1 87 ? -19.625 23.047 3.307 1 37.66 87 LEU B C 1
ATOM 1376 O O . LEU B 1 87 ? -20.344 23.141 2.311 1 37.66 87 LEU B O 1
ATOM 1380 N N . THR B 1 88 ? -19.281 24.031 4.109 1 38.28 88 THR B N 1
ATOM 1381 C CA . THR B 1 88 ? -19.656 25.375 3.717 1 38.28 88 THR B CA 1
ATOM 1382 C C . THR B 1 88 ? -18.484 26.109 3.072 1 38.28 88 THR B C 1
ATOM 1384 O O . THR B 1 88 ? -18.641 27.188 2.498 1 38.28 88 THR B O 1
ATOM 1387 N N . GLY B 1 89 ? -17.359 25.469 2.719 1 36.69 89 GLY B N 1
ATOM 1388 C CA . GLY B 1 89 ? -16.188 26.016 2.07 1 36.69 89 GLY B CA 1
ATOM 1389 C C . GLY B 1 89 ? -15.656 27.266 2.764 1 36.69 89 GLY B C 1
ATOM 1390 O O . GLY B 1 89 ? -14.945 28.062 2.158 1 36.69 89 GLY B O 1
ATOM 1391 N N . GLU B 1 90 ? -16.406 27.766 3.709 1 30.12 90 GLU B N 1
ATOM 1392 C CA . GLU B 1 90 ? -16.109 29.094 4.223 1 30.12 90 GLU B CA 1
ATOM 1393 C C . GLU B 1 90 ? -15.219 29.031 5.461 1 30.12 90 GLU B C 1
ATOM 1395 O O . GLU B 1 90 ? -15.312 28.078 6.246 1 30.12 90 GLU B O 1
ATOM 1400 N N . PHE B 1 91 ? -14.016 29.625 5.508 1 35.41 91 PHE B N 1
ATOM 1401 C CA . PHE B 1 91 ? -13.195 29.922 6.68 1 35.41 91 PHE B CA 1
ATOM 1402 C C . PHE B 1 91 ? -14.016 30.656 7.738 1 35.41 91 PHE B C 1
ATOM 1404 O O . PHE B 1 91 ? -14.664 31.656 7.441 1 35.41 91 PHE B O 1
ATOM 1411 N N . GLU B 1 92 ? -14.727 29.938 8.633 1 38.28 92 GLU B N 1
ATOM 1412 C CA . GLU B 1 92 ? -15.336 30.859 9.594 1 38.28 92 GLU B CA 1
ATOM 1413 C C . GLU B 1 92 ? -14.266 31.625 10.375 1 38.28 92 GLU B C 1
ATOM 1415 O O . GLU B 1 92 ? -13.258 31.047 10.789 1 38.28 92 GLU B O 1
ATOM 1420 N N . PRO B 1 93 ? -14.383 32.938 10.5 1 39.62 93 PRO B N 1
ATOM 1421 C CA . PRO B 1 93 ? -13.516 33.875 11.234 1 39.62 93 PRO B CA 1
ATOM 1422 C C . PRO B 1 93 ? -13.281 33.438 12.68 1 39.62 93 PRO B C 1
ATOM 1424 O O . PRO B 1 93 ? -14.117 32.719 13.258 1 39.62 93 PRO B O 1
#